Protein AF-A0A915M5T3-F1 (afdb_monomer_lite)

Foldseek 3Di:
DPPWDWDQDCADPVGHQPDIWIWDDDPNDTDIDRDQDDPDDQDLDPPDPPGDDDDDDDDCVVLADVVVLVLQVVLVVPDPDDDDSDFAEAAGQDPDFDDLVVLVVCVVVVGPYYYHPCPSVSSHCVNVVHHDDDDDDDQDSGPNDDDDPDDGPLCLVVCLSNVVSCVVVCPPPPDDDDDDDDDDDDPDDDQLQLLLVLLCVVVVNNVSSVQSSVLCNDPVNVPDPPVDPVVVLVVSLVSSLVSHPVVPVCPSSLVSLCVGDRDHPVVVVVVVVLVVCVVVCVVAVHDPPADWDAQPNRIYRDPVCVVVSVVPDDD

Sequence (315 aa):
MTETKEINIATTPFGNPSDVLLEGNINGVSCVILSRTTKRSQTFYDGLPGHPEGICHIPMYPTFNEKMRQILISSLSKTKLNYQTKGTLVCVEGPRFSTRAESEVFRQWKADLIGMTLCPEVVLAKELGIPYASLAAVTDYDCWKDKIEEEPVKIVYVFKDITSFIRRTNENFNTFHKVSSLDANWTQTSFLAETSEFVANTISNGNLFWNFVEECLDEKYLNLELDNDEKEFNLALKIAENLLPDGQSGISLLRLSLSLRLYSARIQLHRQIANGLLPKLKENECSDDSPFYEIHGIVSCKYSEIDKLLKNAKE

Secondary structure (DSSP, 8-state):
-EEEEEE--S-BTTB--SS-EEEEEETTEEEEEEP----S---S-S--TTSPSS------SS-S-HHHHHHHHHHHTTSS----S---EEE---SSPPPHHHHHHHHHTT-SEEESSHHHHHHHHHHTT------------TTTS----PPP--HHHHHHHHHHHHHHHGGG--------------SS--HHHHHHHHHHHHTT-HHHHHHHHHHHTSHHHHT----SHHHHHHHHHHHHHHHSTTTTT-HHHHHHHHH-SSS-HHHHHHHHHHHHHHHHHHHTT--TTS--EEETTEEE--HHHHHHHHHT---

Structure (mmCIF, N/CA/C/O backbone):
data_AF-A0A915M5T3-F1
#
_entry.id   AF-A0A915M5T3-F1
#
loop_
_atom_site.group_PDB
_atom_site.id
_atom_site.type_symbol
_atom_site.label_atom_id
_atom_site.label_alt_id
_atom_site.label_comp_id
_atom_site.label_asym_id
_atom_site.label_entity_id
_atom_site.label_seq_id
_atom_site.pdbx_PDB_ins_code
_atom_site.Cartn_x
_atom_site.Cartn_y
_atom_site.Cartn_z
_atom_site.occupancy
_atom_site.B_iso_or_equiv
_atom_site.auth_seq_id
_atom_site.auth_comp_id
_atom_site.auth_asym_id
_atom_site.auth_atom_id
_atom_site.pdbx_PDB_model_num
ATOM 1 N N . MET A 1 1 ? -18.543 -13.965 -18.631 1.00 64.19 1 MET A N 1
ATOM 2 C CA . MET A 1 1 ? -19.811 -13.248 -18.410 1.00 64.19 1 MET A CA 1
ATOM 3 C C . MET A 1 1 ? -20.789 -13.696 -19.481 1.00 64.19 1 MET A C 1
ATOM 5 O O . MET A 1 1 ? -20.386 -13.783 -20.636 1.00 64.19 1 MET A O 1
ATOM 9 N N . THR A 1 2 ? -22.002 -14.077 -19.098 1.00 68.56 2 THR A N 1
ATOM 10 C CA . THR A 1 2 ? -23.112 -14.406 -20.005 1.00 68.56 2 THR A CA 1
ATOM 11 C C . THR A 1 2 ? -24.106 -13.247 -20.010 1.00 68.56 2 THR A C 1
ATOM 13 O O . THR A 1 2 ? -24.155 -12.499 -19.038 1.00 68.56 2 THR A O 1
ATOM 16 N N . GLU A 1 3 ? -24.890 -13.093 -21.083 1.00 79.38 3 GLU A N 1
ATOM 17 C CA . GLU A 1 3 ? -25.918 -12.034 -21.195 1.00 79.38 3 GLU A CA 1
ATOM 18 C C . GLU A 1 3 ? -25.350 -10.604 -21.102 1.00 79.38 3 GLU A C 1
ATOM 20 O O . GLU A 1 3 ? -25.960 -9.711 -20.523 1.00 79.38 3 GLU A O 1
ATOM 25 N N . THR A 1 4 ? -24.160 -10.388 -21.672 1.00 75.44 4 THR A N 1
ATOM 26 C CA . THR A 1 4 ? -23.468 -9.097 -21.614 1.00 75.44 4 THR A CA 1
ATOM 27 C C . THR A 1 4 ? -24.237 -7.991 -22.340 1.00 75.44 4 THR A C 1
ATOM 29 O O . THR A 1 4 ? -24.570 -8.135 -23.518 1.00 75.44 4 THR A O 1
ATOM 32 N N . LYS A 1 5 ? -24.440 -6.861 -21.661 1.00 83.75 5 LYS A N 1
ATOM 33 C CA . LYS A 1 5 ? -25.066 -5.646 -22.180 1.00 83.75 5 LYS A CA 1
ATOM 34 C C . LYS A 1 5 ? -24.232 -4.417 -21.824 1.00 83.75 5 LYS A C 1
ATOM 36 O O . LYS A 1 5 ? -23.883 -4.199 -20.668 1.00 83.75 5 LYS A O 1
ATOM 41 N N . GLU A 1 6 ? -23.953 -3.587 -22.821 1.00 79.44 6 GLU A N 1
ATOM 42 C CA . GLU A 1 6 ? -23.329 -2.278 -22.624 1.00 79.44 6 GLU A CA 1
ATOM 43 C C . GLU A 1 6 ? -24.361 -1.244 -22.159 1.00 79.44 6 GLU A C 1
ATOM 45 O O . GLU A 1 6 ? -25.434 -1.094 -22.752 1.00 79.44 6 GLU A O 1
ATOM 50 N N . ILE A 1 7 ? -24.028 -0.511 -21.099 1.00 78.88 7 ILE A N 1
ATOM 51 C CA . ILE A 1 7 ? -24.835 0.573 -20.549 1.00 78.88 7 ILE A CA 1
ATOM 52 C C . ILE A 1 7 ? -24.009 1.857 -20.577 1.00 78.88 7 ILE A C 1
ATOM 54 O O . ILE A 1 7 ? -23.059 2.046 -19.815 1.00 78.88 7 ILE A O 1
ATOM 58 N N . ASN A 1 8 ? -24.424 2.772 -21.448 1.00 75.38 8 ASN A N 1
ATOM 59 C CA . ASN A 1 8 ? -23.888 4.124 -21.513 1.00 75.38 8 ASN A CA 1
ATOM 60 C C . ASN A 1 8 ? -24.611 5.002 -20.488 1.00 75.38 8 ASN A C 1
ATOM 62 O O . ASN A 1 8 ? -25.779 5.345 -20.680 1.00 75.38 8 ASN A O 1
ATOM 66 N N . ILE A 1 9 ? -23.930 5.369 -19.400 1.00 74.06 9 ILE A N 1
ATOM 67 C CA . ILE A 1 9 ? -24.464 6.312 -18.411 1.00 74.06 9 ILE A CA 1
ATOM 68 C C . ILE A 1 9 ? -23.820 7.677 -18.634 1.00 74.06 9 ILE A C 1
ATOM 70 O O . ILE A 1 9 ? -22.619 7.845 -18.451 1.00 74.06 9 ILE A O 1
ATOM 74 N N . ALA A 1 10 ? -24.637 8.661 -19.013 1.00 63.34 10 ALA A N 1
ATOM 75 C CA . ALA A 1 10 ? -24.163 10.003 -19.343 1.00 63.34 10 ALA A CA 1
ATOM 76 C C . ALA A 1 10 ? -23.653 10.797 -18.126 1.00 63.34 10 ALA A C 1
ATOM 78 O O . ALA A 1 10 ? -22.861 11.719 -18.295 1.00 63.34 10 ALA A O 1
ATOM 79 N N . THR A 1 11 ? -24.137 10.506 -16.912 1.00 62.62 11 THR A N 1
ATOM 80 C CA . THR A 1 11 ? -23.795 11.249 -15.683 1.00 62.62 11 THR A CA 1
ATOM 81 C C . THR A 1 11 ? -24.270 10.454 -14.463 1.00 62.62 11 THR A C 1
ATOM 83 O O . THR A 1 11 ? -25.418 10.012 -14.430 1.00 62.62 11 THR A O 1
ATOM 86 N N . THR A 1 12 ? -23.419 10.266 -13.452 1.00 67.31 12 THR A N 1
ATOM 87 C CA . THR A 1 12 ? -23.837 9.762 -12.128 1.00 67.31 12 THR A CA 1
ATOM 88 C C . THR A 1 12 ? -23.865 10.915 -11.116 1.00 67.31 12 THR A C 1
ATOM 90 O O . THR A 1 12 ? -23.232 11.945 -11.365 1.00 67.31 12 THR A O 1
ATOM 93 N N . PRO A 1 13 ? -24.514 10.761 -9.944 1.00 60.34 13 PRO A N 1
ATOM 94 C CA . PRO A 1 13 ? -24.443 11.748 -8.859 1.00 60.34 13 PRO A CA 1
ATOM 95 C C . PRO A 1 13 ? -23.014 12.064 -8.380 1.00 60.34 13 PRO A C 1
ATOM 97 O O . PRO A 1 13 ? -22.802 13.070 -7.711 1.00 60.34 13 PRO A O 1
ATOM 100 N N . PHE A 1 14 ? -22.038 11.219 -8.733 1.00 56.38 14 PHE A N 1
ATOM 101 C CA . PHE A 1 14 ? -20.625 11.341 -8.368 1.00 56.38 14 PHE A CA 1
ATOM 102 C C . PHE A 1 14 ? -19.725 11.743 -9.555 1.00 56.38 14 PHE A C 1
ATOM 104 O O . PHE A 1 14 ? -18.503 11.733 -9.428 1.00 56.38 14 PHE A O 1
ATOM 111 N N . GLY A 1 15 ? -20.312 12.092 -10.708 1.00 57.94 15 GLY A N 1
ATOM 112 C CA . GLY A 1 15 ? -19.603 12.470 -11.935 1.00 57.94 15 GLY A CA 1
ATOM 113 C C . GLY A 1 15 ? -19.801 11.489 -13.093 1.00 57.94 15 GLY A C 1
ATOM 114 O O . GLY A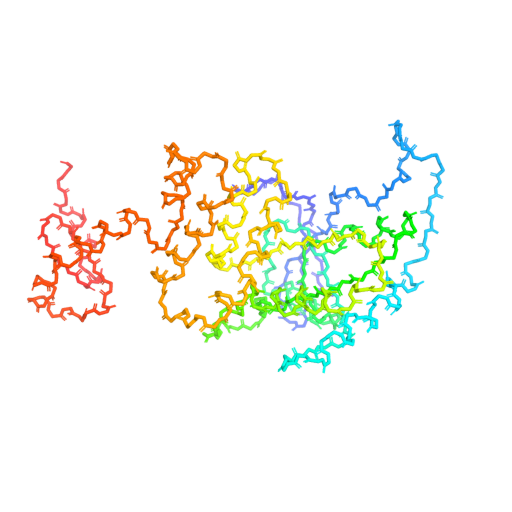 1 15 ? -20.524 10.494 -12.986 1.00 57.94 15 GLY A O 1
ATOM 115 N N . ASN A 1 16 ? -19.178 11.783 -14.234 1.00 63.69 16 ASN A N 1
ATOM 116 C CA . ASN A 1 16 ? -19.248 10.914 -15.410 1.00 63.69 16 ASN A CA 1
ATOM 117 C C . ASN A 1 16 ? -18.423 9.644 -15.160 1.00 63.69 16 ASN A C 1
ATOM 119 O O . ASN A 1 16 ? -17.276 9.758 -14.713 1.00 63.69 16 ASN A O 1
ATOM 123 N N . PRO A 1 17 ? -18.967 8.445 -15.438 1.00 59.91 17 PRO A N 1
ATOM 124 C CA . PRO A 1 17 ? -18.173 7.229 -15.378 1.00 59.91 17 PRO A CA 1
ATOM 125 C C . PRO A 1 17 ? -17.042 7.319 -16.407 1.00 59.91 17 PRO A C 1
ATOM 127 O O . PRO A 1 17 ? -17.197 7.904 -17.478 1.00 59.91 17 PRO A O 1
ATOM 130 N N . SER A 1 18 ? -15.881 6.768 -16.056 1.00 57.59 18 SER A N 1
ATOM 131 C CA . SER A 1 18 ? -14.679 6.824 -16.893 1.00 57.59 18 SER A CA 1
ATOM 132 C C . SER A 1 18 ? -14.799 6.024 -18.189 1.00 57.59 18 SER A C 1
ATOM 134 O O . SER A 1 18 ? -13.998 6.244 -19.091 1.00 57.59 18 SER A O 1
ATOM 136 N N . ASP A 1 19 ? -15.766 5.108 -18.270 1.00 62.06 19 ASP A N 1
ATOM 137 C CA . ASP A 1 19 ? -16.020 4.255 -19.429 1.00 62.06 19 ASP A CA 1
ATOM 138 C C . ASP A 1 19 ? -17.440 3.646 -19.359 1.00 62.06 19 ASP A C 1
ATOM 140 O O . ASP A 1 19 ? -18.161 3.833 -18.371 1.00 62.06 19 ASP A O 1
ATOM 144 N N . VAL A 1 20 ? -17.828 2.904 -20.397 1.00 70.88 20 VAL A N 1
ATOM 145 C CA . VAL A 1 20 ? -19.095 2.169 -20.506 1.00 70.88 20 VAL A CA 1
ATOM 146 C C . VAL A 1 20 ? -19.184 1.085 -19.427 1.00 70.88 20 VAL A C 1
ATOM 148 O O . VAL A 1 20 ? -18.211 0.391 -19.117 1.00 70.88 20 VAL A O 1
ATOM 151 N N . LEU A 1 21 ? -20.370 0.929 -18.839 1.00 71.69 21 LEU A N 1
ATOM 152 C CA . LEU A 1 21 ? -20.654 -0.145 -17.892 1.00 71.69 21 LEU A CA 1
ATOM 153 C C . LEU A 1 21 ? -21.041 -1.415 -18.652 1.00 71.69 21 LEU A C 1
ATOM 155 O O . LEU A 1 21 ? -21.926 -1.381 -19.502 1.00 71.69 21 LEU A O 1
ATOM 159 N N . LEU A 1 22 ? -20.421 -2.543 -18.321 1.00 70.88 22 LEU A N 1
ATOM 160 C CA . LEU A 1 22 ? -20.769 -3.854 -18.862 1.00 70.88 22 LEU A CA 1
ATOM 161 C C . LEU A 1 22 ? -21.604 -4.619 -17.836 1.00 70.88 22 LEU A C 1
ATOM 163 O O . LEU A 1 22 ? -21.070 -5.147 -16.869 1.00 70.88 22 LEU A O 1
ATOM 167 N N . GLU A 1 23 ? -22.912 -4.694 -18.034 1.00 82.94 23 GLU A N 1
ATOM 168 C CA . GLU A 1 23 ? -23.809 -5.522 -17.225 1.00 82.94 23 GLU A CA 1
ATOM 169 C C . GLU A 1 23 ? -23.832 -6.959 -17.756 1.00 82.94 23 GLU A C 1
ATOM 171 O O . GLU A 1 23 ? -23.824 -7.174 -18.966 1.00 82.94 23 GLU A O 1
ATOM 176 N N . GLY A 1 24 ? -23.866 -7.955 -16.876 1.00 83.00 24 GLY A N 1
ATOM 177 C CA . GLY A 1 24 ? -24.122 -9.345 -17.247 1.00 83.00 24 GLY A CA 1
ATOM 178 C C . GLY A 1 24 ? -24.034 -10.291 -16.057 1.00 83.00 24 GLY A C 1
ATOM 179 O O . GLY A 1 24 ? -23.928 -9.868 -14.912 1.00 83.00 24 GLY A O 1
ATOM 180 N N . ASN A 1 25 ? -24.065 -11.592 -16.326 1.00 80.56 25 ASN A N 1
ATOM 181 C CA . ASN A 1 25 ? -24.061 -12.628 -15.299 1.00 80.56 25 ASN A CA 1
ATOM 182 C C . ASN A 1 25 ? -22.713 -13.370 -15.237 1.00 80.56 25 ASN A C 1
ATOM 184 O O . ASN A 1 25 ? -22.161 -13.801 -16.257 1.00 80.56 25 ASN A O 1
ATOM 188 N N . ILE A 1 26 ? -22.182 -13.564 -14.028 1.00 67.38 26 ILE A N 1
ATOM 189 C CA . ILE A 1 26 ? -21.022 -14.423 -13.744 1.00 67.38 26 ILE A CA 1
ATOM 190 C C . ILE A 1 26 ? -21.438 -15.448 -12.689 1.00 67.38 26 ILE A C 1
ATOM 192 O O . ILE A 1 26 ? -21.741 -15.091 -11.558 1.00 67.38 26 ILE A O 1
ATOM 196 N N . ASN A 1 27 ? -21.460 -16.735 -13.055 1.00 73.06 27 ASN A N 1
ATOM 197 C CA . ASN A 1 27 ? -21.848 -17.845 -12.169 1.00 73.06 27 ASN A CA 1
ATOM 198 C C . ASN A 1 27 ? -23.200 -17.637 -11.449 1.00 73.06 27 ASN A C 1
ATOM 200 O O . ASN A 1 27 ? -23.343 -17.971 -10.277 1.00 73.06 27 ASN A O 1
ATOM 204 N N . GLY A 1 28 ? -24.191 -17.072 -12.147 1.00 72.69 28 GLY A N 1
ATOM 205 C CA . GLY A 1 28 ? -25.525 -16.800 -11.591 1.00 72.69 28 GLY A CA 1
ATOM 206 C C . GLY A 1 28 ? -25.623 -15.533 -10.733 1.00 72.69 28 GLY A C 1
ATOM 207 O O . GLY A 1 28 ? -26.694 -15.245 -10.207 1.00 72.69 28 GLY A O 1
ATOM 208 N N . VAL A 1 29 ? -24.536 -14.768 -10.604 1.00 57.72 29 VAL A N 1
ATOM 209 C CA . VAL A 1 29 ? -24.527 -13.451 -9.961 1.00 57.72 29 VAL A CA 1
ATOM 210 C C . VAL A 1 29 ? -24.591 -12.378 -11.041 1.00 57.72 29 VAL A C 1
ATOM 212 O O . VAL A 1 29 ? -23.705 -12.314 -11.897 1.00 57.72 29 VAL A O 1
ATOM 215 N N . SER A 1 30 ? -25.616 -11.527 -10.979 1.00 72.75 30 SER A N 1
ATOM 216 C CA . SER A 1 30 ? -25.692 -10.336 -11.827 1.00 72.75 30 SER A CA 1
ATOM 217 C C . SER A 1 30 ? -24.648 -9.326 -11.365 1.00 72.75 30 SER A C 1
ATOM 219 O O . SER A 1 30 ? -24.579 -8.973 -10.185 1.00 72.75 30 SER A O 1
ATOM 221 N N . CYS A 1 31 ? -23.795 -8.902 -12.287 1.00 63.06 31 CYS A N 1
ATOM 222 C CA . CYS A 1 31 ? -22.677 -8.010 -12.039 1.00 63.06 31 CYS A CA 1
ATOM 223 C C . CYS A 1 31 ? -22.597 -6.930 -13.118 1.00 63.06 31 CYS A C 1
ATOM 225 O O . CYS A 1 31 ? -22.866 -7.171 -14.293 1.00 63.06 31 CYS A O 1
ATOM 227 N N . VAL A 1 32 ? -22.172 -5.739 -12.707 1.00 70.19 32 VAL A N 1
ATOM 228 C CA . VAL A 1 32 ? -21.820 -4.645 -13.611 1.00 70.19 32 VAL A CA 1
ATOM 229 C C . VAL A 1 32 ? -20.315 -4.436 -13.510 1.00 70.19 32 VAL A C 1
ATOM 231 O O . VAL A 1 32 ? -19.798 -4.106 -12.445 1.00 70.19 32 VAL A O 1
ATOM 234 N N . ILE A 1 33 ? -19.608 -4.662 -14.611 1.00 59.75 33 ILE A N 1
ATOM 235 C CA . ILE A 1 33 ? -18.168 -4.483 -14.743 1.00 59.75 33 ILE A CA 1
ATOM 236 C C . ILE A 1 33 ? -17.915 -3.097 -15.331 1.00 59.75 33 ILE A C 1
ATOM 238 O O . ILE A 1 33 ? -18.324 -2.791 -16.448 1.00 59.75 33 ILE A O 1
ATOM 242 N N . LEU A 1 34 ? -17.206 -2.258 -14.585 1.00 57.75 34 LEU A N 1
ATOM 243 C CA . LEU A 1 34 ? -16.612 -1.040 -15.126 1.00 57.75 34 LEU A CA 1
ATOM 244 C C . LEU A 1 34 ? -15.377 -1.414 -15.947 1.00 57.75 34 LEU A C 1
ATOM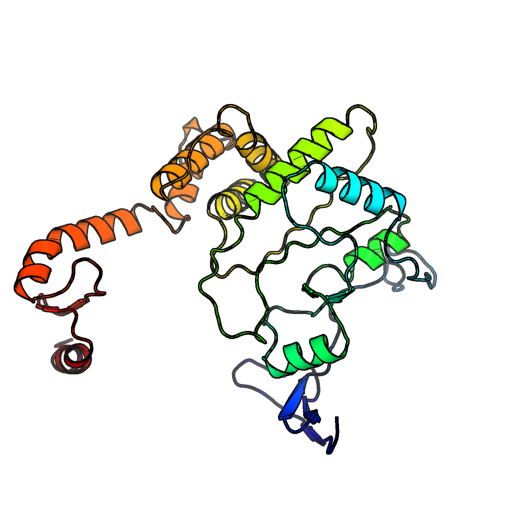 246 O O . LEU A 1 34 ? -14.488 -2.111 -15.450 1.00 57.75 34 LEU A O 1
ATOM 250 N N . SER A 1 35 ? -15.308 -0.939 -17.190 1.00 45.81 35 SER A N 1
ATOM 251 C CA . SER A 1 35 ? -14.093 -1.067 -17.993 1.00 45.81 35 SER A CA 1
ATOM 252 C C . SER A 1 35 ? -12.913 -0.376 -17.289 1.00 45.81 35 SER A C 1
ATOM 254 O O . SER A 1 35 ? -13.038 0.697 -16.687 1.00 45.81 35 SER A O 1
ATOM 256 N N . ARG A 1 36 ? -11.760 -1.055 -17.285 1.00 54.00 36 ARG A N 1
ATOM 257 C CA . ARG A 1 36 ? -10.555 -0.634 -16.559 1.00 54.00 36 ARG A CA 1
ATOM 258 C C . ARG A 1 36 ? -9.745 0.312 -17.434 1.00 54.00 36 ARG A C 1
ATOM 260 O O . ARG A 1 36 ? -8.791 -0.102 -18.083 1.00 54.00 36 ARG A O 1
ATOM 267 N N . THR A 1 37 ? -10.110 1.589 -17.434 1.00 47.44 37 THR A N 1
ATOM 268 C CA . THR A 1 37 ? -9.256 2.634 -18.008 1.00 47.44 37 THR A CA 1
ATOM 269 C C . THR A 1 37 ? -7.993 2.763 -17.167 1.00 47.44 37 THR A C 1
ATOM 271 O O . THR A 1 37 ? -8.095 3.009 -15.967 1.00 47.44 37 THR A O 1
ATOM 274 N N . THR A 1 38 ? -6.814 2.640 -17.767 1.00 62.41 38 THR A N 1
ATOM 275 C CA . THR A 1 38 ? -5.552 2.945 -17.087 1.00 62.41 38 THR A CA 1
ATOM 276 C C . THR A 1 38 ? -5.244 4.428 -17.248 1.00 62.41 38 THR A C 1
ATOM 278 O O . THR A 1 38 ? -5.112 4.892 -18.380 1.00 62.41 38 THR A O 1
ATOM 281 N N . LYS A 1 39 ? -5.142 5.193 -16.154 1.00 70.62 39 LYS A N 1
ATOM 282 C CA . LYS A 1 39 ? -4.868 6.645 -16.239 1.00 70.62 39 LYS A CA 1
ATOM 283 C C . LYS A 1 39 ? -3.394 7.000 -16.082 1.00 70.62 39 LYS A C 1
ATOM 285 O O . LYS A 1 39 ? -2.985 8.099 -16.440 1.00 70.62 39 LYS A O 1
ATOM 290 N N . ARG A 1 40 ? -2.609 6.095 -15.505 1.00 79.69 40 ARG A N 1
ATOM 291 C CA . ARG A 1 40 ? -1.217 6.350 -15.129 1.00 79.69 40 ARG A CA 1
ATOM 292 C C . ARG A 1 40 ? -0.295 6.175 -16.328 1.00 79.69 40 ARG A C 1
ATOM 294 O O . ARG A 1 40 ? -0.478 5.234 -17.097 1.00 79.69 40 ARG A O 1
ATOM 301 N N . SER A 1 41 ? 0.717 7.031 -16.440 1.00 84.31 41 SER A N 1
ATOM 302 C CA . SER A 1 41 ? 1.812 6.852 -17.396 1.00 84.31 41 SER A CA 1
ATOM 303 C C . SER A 1 41 ? 2.583 5.575 -17.066 1.00 84.31 41 SER A C 1
ATOM 305 O O . SER A 1 41 ? 3.012 5.395 -15.928 1.00 84.31 41 SER A O 1
ATOM 307 N N . GLN A 1 42 ? 2.731 4.678 -18.043 1.00 85.00 42 GLN A N 1
ATOM 308 C CA . GLN A 1 42 ? 3.287 3.333 -17.814 1.00 85.00 42 GLN A CA 1
ATOM 309 C C . GLN A 1 42 ? 4.621 3.073 -18.510 1.00 85.00 42 GLN A C 1
ATOM 311 O O . GLN A 1 42 ? 5.167 1.984 -18.364 1.00 85.00 42 GLN A O 1
ATOM 316 N N . THR A 1 43 ? 5.133 4.043 -19.263 1.00 88.62 43 THR A N 1
ATOM 317 C CA . THR A 1 43 ? 6.396 3.926 -19.988 1.00 88.62 43 THR A CA 1
ATOM 318 C C . THR A 1 43 ? 7.116 5.265 -19.996 1.00 88.62 43 THR A C 1
ATOM 320 O O . THR A 1 43 ? 6.470 6.314 -20.000 1.00 88.62 43 THR A O 1
ATOM 323 N N . PHE A 1 44 ? 8.444 5.226 -20.012 1.00 91.44 44 PHE A N 1
ATOM 324 C CA . PHE A 1 44 ? 9.272 6.387 -20.324 1.00 91.44 44 PHE A CA 1
ATOM 325 C C . PHE A 1 44 ? 9.360 6.642 -21.833 1.00 91.44 44 PHE A C 1
ATOM 327 O O . PHE A 1 44 ? 9.787 7.713 -22.236 1.00 91.44 44 PHE A O 1
ATOM 334 N N . TYR A 1 45 ? 8.960 5.691 -22.678 1.00 89.75 45 TYR A N 1
ATOM 335 C CA . TYR A 1 45 ? 9.077 5.771 -24.136 1.00 89.75 45 TYR A CA 1
ATOM 336 C C . TYR A 1 45 ? 7.722 6.115 -24.767 1.00 89.75 45 TYR A C 1
ATOM 338 O O . TYR A 1 45 ? 7.154 5.342 -25.538 1.00 89.75 45 TYR A O 1
ATOM 346 N N . ASP A 1 46 ? 7.168 7.265 -24.386 1.00 86.88 46 ASP A N 1
ATOM 347 C CA . ASP A 1 46 ? 5.852 7.758 -24.823 1.00 86.88 46 ASP A CA 1
ATOM 348 C C . ASP A 1 46 ? 5.930 8.816 -25.944 1.00 86.88 46 ASP A C 1
ATOM 350 O O . ASP A 1 46 ? 4.902 9.276 -26.442 1.00 86.88 46 ASP A O 1
ATOM 354 N N . GLY A 1 47 ? 7.144 9.191 -26.362 1.00 84.94 47 GLY A N 1
ATOM 355 C CA . GLY A 1 47 ? 7.386 10.178 -27.415 1.00 84.94 47 GLY A CA 1
ATOM 356 C C . GLY A 1 47 ? 7.149 11.633 -26.995 1.00 84.94 47 GLY A C 1
ATOM 357 O O . GLY A 1 47 ? 7.113 12.510 -27.862 1.00 84.94 47 GLY A O 1
ATOM 358 N N . LEU A 1 48 ? 6.981 11.915 -25.697 1.00 87.75 48 LEU A N 1
ATOM 359 C CA . LEU A 1 48 ? 6.850 13.284 -25.200 1.00 87.75 48 LEU A CA 1
ATOM 360 C C . LEU A 1 48 ? 8.196 14.038 -25.222 1.00 87.75 48 LEU A C 1
ATOM 362 O O . LEU A 1 48 ? 9.263 13.435 -25.082 1.00 87.75 48 LEU A O 1
ATOM 366 N N . PRO A 1 49 ? 8.188 15.378 -25.368 1.00 86.75 49 PRO A N 1
ATOM 367 C CA . PRO A 1 49 ? 9.412 16.173 -25.319 1.00 86.75 49 PRO A CA 1
ATOM 368 C C . PRO A 1 49 ? 10.172 15.982 -23.999 1.00 86.75 49 PRO A C 1
ATOM 370 O O . PRO A 1 49 ? 9.617 16.188 -22.922 1.00 86.75 49 PRO A O 1
ATOM 373 N N . GLY A 1 50 ? 11.457 15.632 -24.085 1.00 87.50 50 GLY A N 1
ATOM 374 C CA . GLY A 1 50 ? 12.311 15.381 -22.916 1.00 87.50 50 GLY A CA 1
ATOM 375 C C . GLY A 1 50 ? 12.291 13.937 -22.405 1.00 87.50 50 GLY A C 1
ATOM 376 O O . GLY A 1 50 ? 13.041 13.624 -21.482 1.00 87.50 50 GLY A O 1
ATOM 377 N N . HIS A 1 51 ? 11.485 13.059 -23.002 1.00 89.31 51 HIS A N 1
ATOM 378 C CA . HIS A 1 51 ? 11.509 11.623 -22.740 1.00 89.31 51 HIS A CA 1
ATOM 379 C C . HIS A 1 51 ? 12.423 10.885 -23.743 1.00 89.31 51 HIS A C 1
ATOM 381 O O . HIS A 1 51 ? 12.708 11.421 -24.819 1.00 89.31 51 HIS A O 1
ATOM 387 N N . PRO A 1 52 ? 12.930 9.681 -23.404 1.00 87.31 52 PRO A N 1
ATOM 388 C CA . PRO A 1 52 ? 13.718 8.856 -24.318 1.00 87.31 52 PRO A CA 1
ATOM 389 C C . PRO A 1 52 ? 13.048 8.632 -25.682 1.00 87.31 52 PRO A C 1
ATOM 391 O O . PRO A 1 52 ? 11.867 8.296 -25.764 1.00 87.31 52 PRO A O 1
ATOM 394 N N . GLU A 1 53 ? 13.823 8.772 -26.761 1.00 86.81 53 GLU A N 1
ATOM 395 C CA . GLU A 1 53 ? 13.353 8.467 -28.115 1.00 86.81 53 GLU A CA 1
ATOM 396 C C . GLU A 1 53 ? 13.199 6.952 -28.337 1.00 86.81 53 GLU A C 1
ATOM 398 O O . GLU A 1 53 ? 13.970 6.140 -27.820 1.00 86.81 53 GLU A O 1
ATOM 403 N N . GLY A 1 54 ? 12.234 6.573 -29.179 1.00 87.31 54 GLY A N 1
ATOM 404 C CA . GLY A 1 54 ? 12.014 5.194 -29.617 1.00 87.31 54 GLY A CA 1
ATOM 405 C C . GLY A 1 54 ? 10.796 4.521 -28.982 1.00 87.31 54 GLY A C 1
ATOM 406 O O . GLY A 1 54 ? 9.975 5.161 -28.335 1.00 87.31 54 GLY A O 1
ATOM 407 N N . ILE A 1 55 ? 10.667 3.212 -29.217 1.00 87.62 55 ILE A N 1
ATOM 408 C CA . ILE A 1 55 ? 9.592 2.366 -28.681 1.00 87.62 55 ILE A CA 1
ATOM 409 C C . ILE A 1 55 ? 10.234 1.260 -27.847 1.00 87.62 55 ILE A C 1
ATOM 411 O O . ILE A 1 55 ? 11.079 0.515 -28.347 1.00 87.62 55 ILE A O 1
ATOM 415 N N . CYS A 1 56 ? 9.814 1.128 -26.591 1.00 87.00 56 CYS A N 1
ATOM 416 C CA . CYS A 1 56 ? 10.354 0.136 -25.670 1.00 87.00 56 CYS A CA 1
ATOM 417 C C . CYS A 1 56 ? 9.357 -1.005 -25.443 1.00 87.00 56 CYS A C 1
ATOM 419 O O . CYS A 1 56 ? 8.369 -0.872 -24.726 1.00 87.00 56 CYS A O 1
ATOM 421 N N . HIS A 1 57 ? 9.619 -2.155 -26.064 1.00 86.56 57 HIS A N 1
ATOM 422 C CA . HIS A 1 57 ? 8.866 -3.387 -25.828 1.00 86.56 57 HIS A CA 1
ATOM 423 C C . HIS A 1 57 ? 9.666 -4.322 -24.918 1.00 86.56 57 HIS A C 1
ATOM 425 O O . HIS A 1 57 ? 10.394 -5.195 -25.394 1.00 86.56 57 HIS A O 1
ATOM 431 N N . ILE A 1 58 ? 9.540 -4.143 -23.599 1.00 85.81 58 ILE A N 1
ATOM 432 C CA . ILE A 1 58 ? 10.209 -5.019 -22.631 1.00 85.81 58 ILE A CA 1
ATOM 433 C C . ILE A 1 58 ? 9.386 -6.281 -22.334 1.00 85.81 58 ILE A C 1
ATOM 435 O O . ILE A 1 58 ? 8.186 -6.199 -22.057 1.00 85.81 58 ILE A O 1
ATOM 439 N N . PRO A 1 59 ? 10.004 -7.477 -22.327 1.00 84.88 59 PRO A N 1
ATOM 440 C CA . PRO A 1 59 ? 9.327 -8.671 -21.849 1.00 84.88 59 PRO A CA 1
ATOM 441 C C . PRO A 1 59 ? 9.108 -8.549 -20.342 1.00 84.88 59 PRO A C 1
ATOM 443 O O . PRO A 1 59 ? 10.064 -8.452 -19.570 1.00 84.88 59 PRO A O 1
ATOM 446 N N . MET A 1 60 ? 7.855 -8.610 -19.892 1.00 82.69 60 MET A N 1
ATOM 447 C CA . MET A 1 60 ? 7.561 -8.517 -18.461 1.00 82.69 60 MET A CA 1
ATOM 448 C C . MET A 1 60 ? 7.903 -9.789 -17.689 1.00 82.69 60 MET A C 1
ATOM 450 O O . MET A 1 60 ? 8.114 -9.687 -16.493 1.00 82.69 60 MET A O 1
ATOM 454 N N . TYR A 1 61 ? 8.108 -10.944 -18.326 1.00 80.56 61 TYR A N 1
ATOM 455 C CA . TYR A 1 61 ? 8.583 -12.151 -17.641 1.00 80.56 61 TYR A CA 1
ATOM 456 C C . TYR A 1 61 ? 10.125 -12.248 -17.621 1.00 80.56 61 TYR A C 1
ATOM 458 O O . TYR A 1 61 ? 10.743 -12.062 -18.670 1.00 80.56 61 TYR A O 1
ATOM 466 N N . PRO A 1 62 ? 10.763 -12.574 -16.477 1.00 84.75 62 PRO A N 1
ATOM 467 C CA . PRO A 1 62 ? 10.198 -12.581 -15.123 1.00 84.75 62 PRO A CA 1
ATOM 468 C C . PRO A 1 62 ? 9.931 -11.151 -14.625 1.00 84.75 62 PRO A C 1
ATOM 470 O O . PRO A 1 62 ? 10.741 -10.257 -14.868 1.00 84.75 62 PRO A O 1
ATOM 473 N N . THR A 1 63 ? 8.808 -10.932 -13.932 1.00 82.31 63 THR A N 1
ATOM 474 C CA . THR A 1 63 ? 8.356 -9.587 -13.506 1.00 82.31 63 THR A CA 1
ATOM 475 C C . THR A 1 63 ? 9.283 -8.952 -12.485 1.00 82.31 63 THR A C 1
ATOM 477 O O . THR A 1 63 ? 9.555 -7.759 -12.546 1.00 82.31 63 THR A O 1
ATOM 480 N N . PHE A 1 64 ? 9.806 -9.768 -11.577 1.00 87.38 64 PHE A N 1
ATOM 481 C CA . PHE A 1 64 ? 10.655 -9.333 -10.481 1.00 87.38 64 PHE A CA 1
ATOM 482 C C . PHE A 1 64 ? 12.060 -9.901 -10.620 1.00 87.38 64 PHE A C 1
ATOM 484 O O . PHE A 1 64 ? 12.269 -10.979 -11.183 1.00 87.38 64 PHE A O 1
ATOM 491 N N . ASN A 1 65 ? 13.026 -9.199 -10.040 1.00 88.19 65 ASN A N 1
ATOM 492 C CA . ASN A 1 65 ? 14.392 -9.670 -9.946 1.00 88.19 65 ASN A CA 1
ATOM 493 C C . ASN A 1 65 ? 14.491 -10.831 -8.942 1.00 88.19 65 ASN A C 1
ATOM 495 O O . ASN A 1 65 ? 14.222 -10.667 -7.751 1.00 88.19 65 ASN A O 1
ATOM 499 N N . GLU A 1 66 ? 14.919 -12.003 -9.415 1.00 89.19 66 GLU A N 1
ATOM 500 C CA . GLU A 1 66 ? 14.965 -13.208 -8.580 1.00 89.19 66 GLU A CA 1
ATOM 501 C C . GLU A 1 66 ? 15.935 -13.079 -7.404 1.00 89.19 66 GLU A C 1
ATOM 503 O O . GLU A 1 66 ? 15.618 -13.510 -6.299 1.00 89.19 66 GLU A O 1
ATOM 508 N N . LYS A 1 67 ? 17.091 -12.432 -7.596 1.00 83.19 67 LYS A N 1
ATOM 509 C CA . LYS A 1 67 ? 18.067 -12.248 -6.512 1.00 83.19 67 LYS A CA 1
ATOM 510 C C . LYS A 1 67 ? 17.472 -11.411 -5.381 1.00 83.19 67 LYS A C 1
ATOM 512 O O . LYS A 1 67 ? 17.599 -11.787 -4.221 1.00 83.19 67 LYS A O 1
ATOM 517 N N . MET A 1 68 ? 16.769 -10.326 -5.707 1.00 79.38 68 MET A N 1
ATOM 518 C CA . MET A 1 68 ? 16.085 -9.508 -4.700 1.00 79.38 68 MET A CA 1
ATOM 519 C C . MET A 1 68 ? 14.947 -10.255 -4.011 1.00 79.38 68 MET A C 1
ATOM 521 O O . MET A 1 68 ? 14.819 -10.169 -2.792 1.00 79.38 68 MET A O 1
ATOM 525 N N . ARG A 1 69 ? 14.158 -11.043 -4.755 1.00 85.12 69 ARG A N 1
ATOM 526 C CA . ARG A 1 69 ? 13.137 -11.909 -4.149 1.00 85.12 69 ARG A CA 1
ATOM 527 C C . ARG A 1 69 ? 13.749 -12.879 -3.141 1.00 85.12 69 ARG A C 1
ATOM 529 O O . ARG A 1 69 ? 13.215 -13.020 -2.047 1.00 85.12 69 ARG A O 1
ATOM 536 N N . GLN A 1 70 ? 14.878 -13.505 -3.470 1.00 82.81 70 GLN A N 1
ATOM 537 C CA . GLN A 1 70 ? 15.573 -14.412 -2.552 1.00 82.81 70 GLN A CA 1
ATOM 538 C C . GLN A 1 70 ? 16.117 -13.693 -1.313 1.00 82.81 70 GLN A C 1
ATOM 540 O O . GLN A 1 70 ? 16.028 -14.237 -0.214 1.00 82.81 70 GLN A O 1
ATOM 545 N N . ILE A 1 71 ? 16.602 -12.455 -1.452 1.00 78.38 71 ILE A N 1
ATOM 546 C CA . ILE A 1 71 ? 16.990 -11.628 -0.301 1.00 78.38 71 ILE A CA 1
ATOM 547 C C . ILE A 1 71 ? 15.782 -11.412 0.617 1.00 78.38 71 ILE A C 1
ATOM 549 O O . ILE A 1 71 ? 15.871 -11.729 1.804 1.00 78.38 71 ILE A O 1
ATOM 553 N N . LEU A 1 72 ? 14.634 -10.980 0.082 1.00 77.56 72 LEU A N 1
ATOM 554 C CA . LEU A 1 72 ? 13.408 -10.786 0.869 1.00 77.56 72 LEU A CA 1
ATOM 555 C C . LEU A 1 72 ? 12.941 -12.086 1.545 1.00 77.56 72 LEU A C 1
ATOM 557 O O . LEU A 1 72 ? 12.646 -12.090 2.735 1.00 77.56 72 LEU A O 1
ATOM 561 N N . ILE A 1 73 ? 12.948 -13.213 0.831 1.00 81.88 73 ILE A N 1
ATOM 562 C CA . ILE A 1 73 ? 12.563 -14.518 1.391 1.00 81.88 73 ILE A CA 1
ATOM 563 C C . ILE A 1 73 ? 13.513 -14.934 2.523 1.00 81.88 73 ILE A C 1
ATOM 565 O O . ILE A 1 73 ? 13.055 -15.335 3.589 1.00 81.88 73 ILE A O 1
ATOM 569 N N . SER A 1 74 ? 14.828 -14.786 2.333 1.00 78.44 74 SER A N 1
ATOM 570 C CA . SER A 1 74 ? 15.830 -15.092 3.367 1.00 78.44 74 SER A CA 1
ATOM 571 C C . SER A 1 74 ? 15.744 -14.170 4.590 1.00 78.44 74 SER A C 1
ATOM 573 O O . SER A 1 74 ? 16.180 -14.534 5.685 1.00 78.44 74 SER A O 1
ATOM 575 N N . SER A 1 75 ? 15.182 -12.972 4.395 1.00 73.62 75 SER A N 1
ATOM 576 C CA . SER A 1 75 ? 14.869 -12.017 5.459 1.00 73.62 75 SER A CA 1
ATOM 577 C C . SER A 1 75 ? 13.721 -12.542 6.306 1.00 73.62 75 SER A C 1
ATOM 579 O O . SER A 1 75 ? 13.841 -12.680 7.521 1.00 73.62 75 SER A O 1
ATOM 581 N N . LEU A 1 76 ? 12.627 -12.902 5.636 1.00 73.38 76 LEU A N 1
ATOM 582 C CA . LEU A 1 76 ? 11.405 -13.391 6.262 1.00 73.38 76 LEU A CA 1
ATOM 583 C C . LEU A 1 76 ? 11.606 -14.750 6.935 1.00 73.38 76 LEU A C 1
ATOM 585 O O . LEU A 1 76 ? 11.049 -14.988 7.998 1.00 73.38 76 LEU A O 1
ATOM 589 N N . SER A 1 77 ? 12.469 -15.621 6.404 1.00 79.12 77 SER A N 1
ATOM 590 C CA . SER A 1 77 ? 12.751 -16.924 7.022 1.00 79.12 77 SER A CA 1
ATOM 591 C C . SER A 1 77 ? 13.402 -16.840 8.404 1.00 79.12 77 SER A C 1
ATOM 593 O O . SER A 1 77 ? 13.482 -17.846 9.102 1.00 79.12 77 SER A O 1
ATOM 595 N N . LYS A 1 78 ? 13.922 -15.669 8.782 1.00 75.75 78 LYS A N 1
ATOM 596 C CA . LYS A 1 78 ? 14.543 -15.421 10.089 1.00 75.75 78 LYS A CA 1
ATOM 597 C C . LYS A 1 78 ? 13.587 -14.761 11.079 1.00 75.75 78 LYS A C 1
ATOM 599 O O . LYS A 1 78 ? 13.940 -14.628 12.250 1.00 75.75 78 LYS A O 1
ATOM 604 N N . THR A 1 79 ? 12.407 -14.342 10.631 1.00 67.94 79 THR A N 1
ATOM 605 C CA . THR A 1 79 ? 11.351 -13.834 11.506 1.00 67.94 79 THR A CA 1
ATOM 606 C C . THR A 1 79 ? 10.433 -14.986 11.920 1.00 67.94 79 THR A C 1
ATOM 608 O O . THR A 1 79 ? 10.455 -16.069 11.335 1.00 67.94 79 THR A O 1
ATOM 611 N N . LYS A 1 80 ? 9.622 -14.775 12.961 1.00 74.88 80 LYS A N 1
ATOM 612 C CA . LYS A 1 80 ? 8.578 -15.732 13.373 1.00 74.88 80 LYS A CA 1
ATOM 613 C C . LYS A 1 80 ? 7.251 -15.501 12.635 1.00 74.88 80 LYS A C 1
ATOM 615 O O . LYS A 1 80 ? 6.223 -16.023 13.056 1.00 74.88 80 LYS A O 1
ATOM 620 N N . LEU A 1 81 ? 7.256 -14.673 11.589 1.00 71.31 81 LEU A N 1
ATOM 621 C CA . LEU A 1 81 ? 6.051 -14.280 10.869 1.00 71.31 81 LEU A CA 1
ATOM 622 C C . LEU A 1 81 ? 5.635 -15.374 9.886 1.00 71.31 81 LEU A C 1
ATOM 624 O O . LEU A 1 81 ? 6.474 -16.046 9.288 1.00 71.31 81 LEU A O 1
ATOM 628 N N . ASN A 1 82 ? 4.330 -15.510 9.674 1.00 75.69 82 ASN A N 1
ATOM 629 C CA . ASN A 1 82 ? 3.806 -16.306 8.572 1.00 75.69 82 ASN A CA 1
ATOM 630 C C . ASN A 1 82 ? 3.959 -15.513 7.273 1.00 75.69 82 ASN A C 1
ATOM 632 O O . ASN A 1 82 ? 3.580 -14.344 7.211 1.00 75.69 82 ASN A O 1
ATOM 636 N N . TYR A 1 83 ? 4.494 -16.140 6.228 1.00 82.31 83 TYR A N 1
ATOM 637 C CA . TYR A 1 83 ? 4.666 -15.495 4.929 1.00 82.31 83 TYR A CA 1
ATOM 638 C C . TYR A 1 83 ? 4.474 -16.481 3.778 1.00 82.31 83 TYR A C 1
ATOM 640 O O . TYR A 1 83 ? 4.640 -17.692 3.927 1.00 82.31 83 TYR A O 1
ATOM 648 N N . GLN A 1 84 ? 4.149 -15.936 2.607 1.00 84.06 84 GLN A N 1
ATOM 649 C CA . GLN A 1 84 ? 4.127 -16.658 1.339 1.00 84.06 84 GLN A CA 1
ATOM 650 C C . GLN A 1 84 ? 5.299 -16.192 0.475 1.00 84.06 84 GLN A C 1
ATOM 652 O O . GLN A 1 84 ? 5.663 -15.019 0.474 1.00 84.06 84 GLN A O 1
ATOM 657 N N . THR A 1 85 ? 5.913 -17.113 -0.267 1.00 85.00 85 THR A N 1
ATOM 658 C CA . THR A 1 85 ? 7.079 -16.791 -1.114 1.00 85.00 85 THR A CA 1
ATOM 659 C C . THR A 1 85 ? 6.691 -16.374 -2.530 1.00 85.00 85 THR A C 1
ATOM 661 O O . THR A 1 85 ? 7.526 -15.863 -3.280 1.00 85.00 85 THR A O 1
ATOM 664 N N . LYS A 1 86 ? 5.437 -16.609 -2.923 1.00 86.44 86 LYS A N 1
ATOM 665 C CA . LYS A 1 86 ? 4.883 -16.331 -4.249 1.00 86.44 86 LYS A CA 1
ATOM 666 C C . LYS A 1 86 ? 3.445 -15.854 -4.094 1.00 86.44 86 LYS A C 1
ATOM 668 O O . LYS A 1 86 ? 2.767 -16.259 -3.156 1.00 86.44 86 LYS A O 1
ATOM 673 N N . GLY A 1 87 ? 3.008 -15.032 -5.037 1.00 85.81 87 GLY A N 1
ATOM 674 C CA . GLY A 1 87 ? 1.632 -14.574 -5.138 1.00 85.81 87 GLY A CA 1
ATOM 675 C C . GLY A 1 87 ? 1.422 -13.755 -6.407 1.00 85.81 87 GLY A C 1
ATOM 676 O O . GLY A 1 87 ? 2.374 -13.196 -6.960 1.00 85.81 87 GLY A O 1
ATOM 677 N N . THR A 1 88 ? 0.179 -13.706 -6.864 1.00 81.88 88 THR A N 1
ATOM 678 C CA . THR A 1 88 ? -0.286 -12.927 -8.010 1.00 81.88 88 THR A CA 1
ATOM 679 C C . THR A 1 88 ? -1.146 -11.778 -7.507 1.00 81.88 88 THR A C 1
ATOM 681 O O . THR A 1 88 ? -2.132 -12.005 -6.809 1.00 81.88 88 THR A O 1
ATOM 684 N N . LEU A 1 89 ? -0.788 -10.546 -7.874 1.00 86.38 89 LEU A N 1
ATOM 685 C CA . LEU A 1 89 ? -1.509 -9.343 -7.467 1.00 86.38 89 LEU A CA 1
ATOM 686 C C . LEU A 1 89 ? -2.269 -8.730 -8.645 1.00 86.38 89 LEU A C 1
ATOM 688 O O . LEU A 1 89 ? -1.696 -8.493 -9.709 1.00 86.38 89 LEU A O 1
ATOM 692 N N . VAL A 1 90 ? -3.545 -8.412 -8.432 1.00 86.94 90 VAL A N 1
ATOM 693 C CA . VAL A 1 90 ? -4.342 -7.588 -9.346 1.00 86.94 90 VAL A CA 1
ATOM 694 C C . VAL A 1 90 ? -4.203 -6.122 -8.945 1.00 86.94 90 VAL A C 1
ATOM 696 O O . VAL A 1 90 ? -4.608 -5.731 -7.855 1.00 86.94 90 VAL A O 1
ATOM 699 N N . CYS A 1 91 ? -3.647 -5.297 -9.836 1.00 85.75 91 CYS A N 1
ATOM 700 C CA . CYS A 1 91 ? -3.451 -3.867 -9.587 1.00 85.75 91 CYS A CA 1
ATOM 701 C C . CYS A 1 91 ? -4.613 -3.044 -10.158 1.00 85.75 91 CYS A C 1
ATOM 703 O O . CYS A 1 91 ? -4.683 -2.860 -11.373 1.00 85.75 91 CYS A O 1
ATOM 705 N N . VAL A 1 92 ? -5.546 -2.594 -9.318 1.00 83.38 92 VAL A N 1
ATOM 706 C CA . VAL A 1 92 ? -6.671 -1.718 -9.701 1.00 83.38 92 VAL A CA 1
ATOM 707 C C . VAL A 1 92 ? -6.283 -0.237 -9.614 1.00 83.38 92 VAL A C 1
ATOM 709 O O . VAL A 1 92 ? -5.307 0.118 -8.964 1.00 83.38 92 VAL A O 1
ATOM 712 N N . GLU A 1 93 ? -7.030 0.644 -10.280 1.00 80.62 93 GLU A N 1
ATOM 713 C CA . GLU A 1 93 ? -6.697 2.080 -10.316 1.00 80.62 93 GLU A CA 1
ATOM 714 C C . GLU A 1 93 ? -6.997 2.823 -9.004 1.00 80.62 93 GLU A C 1
ATOM 716 O O . GLU A 1 93 ? -6.295 3.780 -8.679 1.00 80.62 93 GLU A O 1
ATOM 721 N N . GLY A 1 94 ? -8.022 2.403 -8.252 1.00 78.62 94 GLY A N 1
ATOM 722 C CA . GLY A 1 94 ? -8.537 3.169 -7.109 1.00 78.62 94 GLY A CA 1
ATOM 723 C C . GLY A 1 94 ? -9.265 4.464 -7.527 1.00 78.62 94 GLY A C 1
ATOM 724 O O . GLY A 1 94 ? -9.602 4.628 -8.702 1.00 78.62 94 GLY A O 1
ATOM 725 N N . PRO A 1 95 ? -9.575 5.384 -6.587 1.00 71.81 95 PRO A N 1
ATOM 726 C CA . PRO A 1 95 ? -9.372 5.285 -5.135 1.00 71.81 95 PRO A CA 1
ATOM 727 C C . PRO A 1 95 ? -10.456 4.458 -4.426 1.00 71.81 95 PRO A C 1
ATOM 729 O O . PRO A 1 95 ? -10.334 4.159 -3.244 1.00 71.81 95 PRO A O 1
ATOM 732 N N . ARG A 1 96 ? -11.538 4.086 -5.124 1.00 71.38 96 ARG A N 1
ATOM 733 C CA . ARG A 1 96 ? -12.562 3.211 -4.545 1.00 71.38 96 ARG A CA 1
ATOM 734 C C . ARG A 1 96 ? -12.025 1.792 -4.364 1.00 71.38 96 ARG A C 1
ATOM 736 O O . ARG A 1 96 ? -11.261 1.300 -5.196 1.00 71.38 96 ARG A O 1
ATOM 743 N N . PHE A 1 97 ? -12.516 1.116 -3.336 1.00 70.62 97 PHE A N 1
ATOM 744 C CA . PHE A 1 97 ? -12.355 -0.324 -3.193 1.00 70.62 97 PHE A CA 1
ATOM 745 C C . PHE A 1 97 ? -13.183 -1.096 -4.220 1.00 70.62 97 PHE A C 1
ATOM 747 O O . PHE A 1 97 ? -14.078 -0.550 -4.885 1.00 70.62 97 PHE A O 1
ATOM 754 N N . SER A 1 98 ? -12.865 -2.381 -4.336 1.00 71.94 98 SER A N 1
ATOM 755 C CA . SER A 1 98 ? -13.662 -3.322 -5.104 1.00 71.94 98 SER A CA 1
ATOM 756 C C . SER A 1 98 ? -15.066 -3.430 -4.528 1.00 71.94 98 SER A C 1
ATOM 758 O O . SER A 1 98 ? -15.293 -3.354 -3.322 1.00 71.94 98 SER A O 1
ATOM 760 N N . THR A 1 99 ? -16.023 -3.659 -5.409 1.00 73.56 99 THR A N 1
ATOM 761 C CA . THR A 1 99 ? -17.300 -4.260 -5.037 1.00 73.56 99 THR A CA 1
ATOM 762 C C . THR A 1 99 ? -17.113 -5.758 -4.790 1.00 73.56 99 THR A C 1
ATOM 764 O O . THR A 1 99 ? -16.182 -6.375 -5.314 1.00 73.56 99 THR A O 1
ATOM 767 N N . ARG A 1 100 ? -18.048 -6.385 -4.063 1.00 72.44 100 ARG A N 1
ATOM 768 C CA . ARG A 1 100 ? -18.020 -7.842 -3.834 1.00 72.44 100 ARG A CA 1
ATOM 769 C C . ARG A 1 100 ? -17.993 -8.632 -5.145 1.00 72.44 100 ARG A C 1
ATOM 771 O O . ARG A 1 100 ? -17.286 -9.628 -5.243 1.00 72.44 100 ARG A O 1
ATOM 778 N N . ALA A 1 101 ? -18.710 -8.158 -6.165 1.00 74.88 101 ALA A N 1
ATOM 779 C CA . ALA A 1 101 ? -18.699 -8.764 -7.492 1.00 74.88 101 ALA A CA 1
ATOM 780 C C . ALA A 1 101 ? -17.302 -8.718 -8.139 1.00 74.88 101 ALA A C 1
ATOM 782 O O . ALA A 1 101 ? -16.839 -9.730 -8.655 1.00 74.88 101 ALA A O 1
ATOM 783 N N . GLU A 1 102 ? -16.606 -7.580 -8.074 1.00 79.25 102 GLU A N 1
ATOM 784 C CA . GLU A 1 102 ? -15.233 -7.453 -8.589 1.00 79.25 102 GLU A CA 1
ATOM 785 C C . GLU A 1 102 ? -14.255 -8.351 -7.824 1.00 79.25 102 GLU A C 1
ATOM 787 O O . GLU A 1 102 ? -13.455 -9.049 -8.446 1.00 79.25 102 GLU A O 1
ATOM 792 N N . SER A 1 103 ? -14.369 -8.397 -6.493 1.00 79.44 103 SER A N 1
ATOM 793 C CA . SER A 1 103 ? -13.550 -9.270 -5.647 1.00 79.44 103 SER A CA 1
ATOM 794 C C . SER A 1 103 ? -13.703 -10.746 -6.040 1.00 79.44 103 SER A C 1
ATOM 796 O O . SER A 1 103 ? -12.714 -11.446 -6.262 1.00 79.44 103 SER A O 1
ATOM 798 N N . GLU A 1 104 ? -14.938 -11.216 -6.247 1.00 80.06 104 GLU A N 1
ATOM 799 C CA . GLU A 1 104 ? -15.203 -12.589 -6.698 1.00 80.06 104 GLU A CA 1
ATOM 800 C C . GLU A 1 104 ? -14.668 -12.874 -8.109 1.00 80.06 104 GLU A C 1
ATOM 802 O O . GLU A 1 104 ? -14.184 -13.976 -8.379 1.00 80.06 104 GLU A O 1
ATOM 807 N N . VAL A 1 105 ? -14.687 -11.889 -9.011 1.00 84.38 105 VAL A N 1
ATOM 808 C CA . VAL A 1 105 ? -14.056 -12.022 -10.334 1.00 84.38 105 VAL A CA 1
ATOM 809 C C . VAL A 1 105 ? -12.543 -12.204 -10.202 1.00 84.38 105 VAL A C 1
ATOM 811 O O . VAL A 1 105 ? -11.981 -13.108 -10.823 1.00 84.38 105 VAL A O 1
ATOM 814 N N . PHE A 1 106 ? -11.871 -11.412 -9.363 1.00 84.44 106 PHE A N 1
ATOM 815 C CA . PHE A 1 106 ? -10.424 -11.542 -9.158 1.00 84.44 106 PHE A CA 1
ATOM 816 C C . PHE A 1 106 ? -10.044 -12.889 -8.532 1.00 84.44 106 PHE A C 1
ATOM 818 O O . PHE A 1 106 ? -9.042 -13.494 -8.921 1.00 84.44 106 PHE A O 1
ATOM 825 N N . ARG A 1 107 ? -10.887 -13.428 -7.646 1.00 84.25 107 ARG A N 1
ATOM 826 C CA . ARG A 1 107 ? -10.715 -14.784 -7.104 1.00 84.25 107 ARG A CA 1
ATOM 827 C C . ARG A 1 107 ? -10.851 -15.863 -8.172 1.00 84.25 107 ARG A C 1
ATOM 829 O O . ARG A 1 107 ? -10.077 -16.819 -8.173 1.00 84.25 107 ARG A O 1
ATOM 836 N N . GLN A 1 108 ? -11.779 -15.711 -9.118 1.00 83.25 108 GLN A N 1
ATOM 837 C CA . GLN A 1 108 ? -11.898 -16.634 -10.255 1.00 83.25 108 GLN A CA 1
ATOM 838 C C . GLN A 1 108 ? -10.655 -16.614 -11.153 1.00 83.25 108 GLN A C 1
ATOM 840 O O . GLN A 1 108 ? -10.292 -17.646 -11.718 1.00 83.25 108 GLN A O 1
ATOM 845 N N . TRP A 1 109 ? -9.953 -15.479 -11.238 1.00 82.62 109 TRP A N 1
ATOM 846 C CA . TRP A 1 109 ? -8.653 -15.380 -11.917 1.00 82.62 109 TRP A CA 1
ATOM 847 C C . TRP A 1 109 ? -7.505 -16.030 -11.138 1.00 82.62 109 TRP A C 1
ATOM 849 O O . TRP A 1 109 ? -6.379 -16.055 -11.631 1.00 82.62 109 TRP A O 1
ATOM 859 N N . LYS A 1 110 ? -7.781 -16.577 -9.946 1.00 84.06 110 LYS A N 1
ATOM 860 C CA . LYS A 1 110 ? -6.785 -17.107 -9.007 1.00 84.06 110 LYS A CA 1
ATOM 861 C C . LYS A 1 110 ? -5.753 -16.050 -8.604 1.00 84.06 110 LYS A C 1
ATOM 863 O O . LYS A 1 110 ? -4.586 -16.374 -8.402 1.00 84.06 110 LYS A O 1
ATOM 868 N N . ALA A 1 111 ? -6.177 -14.788 -8.522 1.00 83.31 111 ALA A N 1
ATOM 869 C CA . ALA A 1 111 ? -5.367 -13.754 -7.903 1.00 83.31 111 ALA A CA 1
ATOM 870 C C . ALA A 1 111 ? -5.282 -14.013 -6.396 1.00 83.31 111 ALA A C 1
ATOM 872 O O . ALA A 1 111 ? -6.296 -14.293 -5.755 1.00 83.31 111 ALA A O 1
ATOM 873 N N . ASP A 1 112 ? -4.077 -13.907 -5.844 1.00 83.31 112 ASP A N 1
ATOM 874 C CA . ASP A 1 112 ? -3.836 -14.063 -4.411 1.00 83.31 112 ASP A CA 1
ATOM 875 C C . ASP A 1 112 ? -4.080 -12.743 -3.668 1.00 83.31 112 ASP A C 1
ATOM 877 O O . ASP A 1 112 ? -4.501 -12.746 -2.515 1.00 83.31 112 ASP A O 1
ATOM 881 N N . LEU A 1 113 ? -3.805 -11.614 -4.332 1.00 84.69 113 LEU A N 1
ATOM 882 C CA . LEU A 1 113 ? -3.845 -10.273 -3.755 1.00 84.69 113 LEU A CA 1
ATOM 883 C C . LEU A 1 113 ? -4.517 -9.274 -4.699 1.00 84.69 113 LEU A C 1
ATOM 885 O O . LEU A 1 113 ? -4.495 -9.421 -5.924 1.00 84.69 113 LEU A O 1
ATOM 889 N N . ILE A 1 114 ? -5.020 -8.193 -4.115 1.00 82.06 114 ILE A N 1
ATOM 890 C CA . ILE A 1 114 ? -5.438 -6.985 -4.819 1.00 82.06 114 ILE A CA 1
ATOM 891 C C . ILE A 1 114 ? -4.698 -5.787 -4.226 1.00 82.06 114 ILE A C 1
ATOM 893 O O . ILE A 1 114 ? -4.452 -5.729 -3.026 1.00 82.06 114 ILE A O 1
ATOM 897 N N . GLY A 1 115 ? -4.311 -4.839 -5.069 1.00 82.94 115 GLY A N 1
ATOM 898 C CA . GLY A 1 115 ? -3.662 -3.609 -4.634 1.00 82.94 115 GLY A CA 1
ATOM 899 C C . GLY A 1 115 ? -3.827 -2.503 -5.661 1.00 82.94 115 GLY A C 1
ATOM 900 O O . GLY A 1 115 ? -4.454 -2.704 -6.701 1.00 82.94 115 GLY A O 1
ATOM 901 N N . MET A 1 116 ? -3.256 -1.334 -5.373 1.00 81.50 116 MET A N 1
ATOM 902 C CA . MET A 1 116 ? -3.410 -0.157 -6.228 1.00 81.50 116 MET A CA 1
ATOM 903 C C . MET A 1 116 ? -2.100 0.404 -6.765 1.00 81.50 116 MET A C 1
ATOM 905 O O . MET A 1 116 ? -2.176 1.261 -7.625 1.00 81.50 116 MET A O 1
ATOM 909 N N . THR A 1 117 ? -0.918 -0.031 -6.320 1.00 79.12 117 THR A N 1
ATOM 910 C CA . THR A 1 117 ? 0.338 0.713 -6.569 1.00 79.12 117 THR A CA 1
ATOM 911 C C . THR A 1 117 ? 1.390 -0.027 -7.391 1.00 79.12 117 THR A C 1
ATOM 913 O O . THR A 1 117 ? 2.189 0.611 -8.069 1.00 79.12 117 THR A O 1
ATOM 916 N N . LEU A 1 118 ? 1.377 -1.365 -7.396 1.00 82.44 118 LEU A N 1
ATOM 917 C CA . LEU A 1 118 ? 2.434 -2.176 -8.017 1.00 82.44 118 LEU A CA 1
ATOM 918 C C . LEU A 1 118 ? 2.664 -1.852 -9.505 1.00 82.44 118 LEU A C 1
ATOM 920 O O . LEU A 1 118 ? 3.793 -1.893 -9.991 1.00 82.44 118 LEU A O 1
ATOM 924 N N . CYS A 1 119 ? 1.588 -1.549 -10.233 1.00 85.19 119 CYS A N 1
ATOM 925 C CA . CYS A 1 119 ? 1.631 -1.084 -11.614 1.00 85.19 119 CYS A CA 1
ATOM 926 C C . CYS A 1 119 ? 1.264 0.412 -11.642 1.00 85.19 119 CYS A C 1
ATOM 928 O O . CYS A 1 119 ? 0.219 0.776 -11.093 1.00 85.19 119 CYS A O 1
ATOM 930 N N . PRO A 1 120 ? 2.068 1.292 -12.268 1.00 86.56 120 PRO A N 1
ATOM 931 C CA . PRO A 1 120 ? 3.132 0.996 -13.235 1.00 86.56 120 PRO A CA 1
ATOM 932 C C . PRO A 1 120 ? 4.551 0.854 -12.662 1.00 86.56 120 PRO A C 1
ATOM 934 O O . PRO A 1 120 ? 5.473 0.609 -13.433 1.00 86.56 120 PRO A O 1
ATOM 937 N N . GLU A 1 121 ? 4.755 0.974 -11.347 1.00 83.69 121 GLU A N 1
ATOM 938 C CA . GLU A 1 121 ? 6.094 1.024 -10.726 1.00 83.69 121 GLU A CA 1
ATOM 939 C C . GLU A 1 121 ? 7.024 -0.115 -11.179 1.00 83.69 121 GLU A C 1
ATOM 941 O O . GLU A 1 121 ? 8.155 0.130 -11.599 1.00 83.69 121 GLU A O 1
ATOM 946 N N . VAL A 1 122 ? 6.529 -1.357 -11.187 1.00 84.75 122 VAL A N 1
ATOM 947 C CA . VAL A 1 122 ? 7.314 -2.528 -11.612 1.00 84.75 122 VAL A CA 1
ATOM 948 C C . VAL A 1 122 ? 7.706 -2.500 -13.093 1.00 84.75 122 VAL A C 1
ATOM 950 O O . VAL A 1 122 ? 8.757 -3.020 -13.466 1.00 84.75 122 VAL A O 1
ATOM 953 N N . VAL A 1 123 ? 6.868 -1.899 -13.942 1.00 88.12 123 VAL A N 1
ATOM 954 C CA . VAL A 1 123 ? 7.129 -1.756 -15.382 1.00 88.12 123 VAL A CA 1
ATOM 955 C C . VAL A 1 123 ? 8.221 -0.713 -15.584 1.00 88.12 123 VAL A C 1
ATOM 957 O O . VAL A 1 123 ? 9.236 -0.999 -16.215 1.00 88.12 123 VAL A O 1
ATOM 960 N N . LEU A 1 124 ? 8.062 0.452 -14.955 1.00 88.31 124 LEU A N 1
ATOM 961 C CA . LEU A 1 124 ? 9.001 1.569 -15.040 1.00 88.31 124 LEU A CA 1
ATOM 962 C C . LEU A 1 124 ? 10.384 1.200 -14.487 1.00 88.31 124 LEU A C 1
ATOM 964 O O . LEU A 1 124 ? 11.401 1.474 -15.122 1.00 88.31 124 LEU A O 1
ATOM 968 N N . ALA A 1 125 ? 10.445 0.511 -13.343 1.00 84.75 125 ALA A N 1
ATOM 969 C CA . ALA A 1 125 ? 11.709 0.029 -12.789 1.00 84.75 125 ALA A CA 1
ATOM 970 C C . ALA A 1 125 ? 12.436 -0.901 -13.771 1.00 84.75 125 ALA A C 1
ATOM 972 O O . ALA A 1 125 ? 13.654 -0.814 -13.940 1.00 84.75 125 ALA A O 1
ATOM 973 N N . LYS A 1 126 ? 11.683 -1.761 -14.464 1.00 87.94 126 LYS A N 1
ATOM 974 C CA . LYS A 1 126 ? 12.237 -2.693 -15.443 1.00 87.94 126 LYS A CA 1
ATOM 975 C C . LYS A 1 126 ? 12.705 -1.996 -16.720 1.00 87.94 126 LYS A C 1
ATOM 977 O O . LYS A 1 126 ? 13.761 -2.365 -17.228 1.00 87.94 126 LYS A O 1
ATOM 982 N N . GLU A 1 127 ? 11.987 -0.981 -17.199 1.00 90.88 127 GLU A N 1
ATOM 983 C CA . GLU A 1 127 ? 12.435 -0.142 -18.322 1.00 90.88 127 GLU A CA 1
ATOM 984 C C . GLU A 1 127 ? 13.757 0.573 -18.018 1.00 90.88 127 GLU A C 1
ATOM 986 O O . GLU A 1 127 ? 14.611 0.686 -18.895 1.00 90.88 127 GLU A O 1
ATOM 991 N N . LEU A 1 128 ? 13.958 0.997 -16.767 1.00 89.50 128 LEU A N 1
ATOM 992 C CA . LEU A 1 128 ? 15.200 1.629 -16.308 1.00 89.50 128 LEU A CA 1
ATOM 993 C C . LEU A 1 128 ? 16.315 0.630 -15.959 1.00 89.50 128 LEU A C 1
ATOM 995 O O . LEU A 1 128 ? 17.406 1.040 -15.566 1.00 89.50 128 LEU A O 1
ATOM 999 N N . GLY A 1 129 ? 16.065 -0.680 -16.059 1.00 85.75 129 GLY A N 1
ATOM 1000 C CA . GLY A 1 129 ? 17.031 -1.711 -15.673 1.00 85.75 129 GLY A CA 1
ATOM 1001 C C . GLY A 1 129 ? 17.310 -1.774 -14.166 1.00 85.75 129 GLY A C 1
ATOM 1002 O O . GLY A 1 129 ? 18.313 -2.355 -13.750 1.00 85.75 129 GLY A O 1
ATOM 1003 N N . ILE A 1 130 ? 16.433 -1.199 -13.341 1.00 84.50 130 ILE A N 1
ATOM 1004 C CA . ILE A 1 130 ? 16.545 -1.204 -11.884 1.00 84.50 130 ILE A CA 1
ATOM 1005 C C . ILE A 1 130 ? 16.050 -2.564 -11.370 1.00 84.50 130 ILE A C 1
ATOM 1007 O O . ILE A 1 130 ? 14.902 -2.942 -11.622 1.00 84.50 130 ILE A O 1
ATOM 1011 N N . PRO A 1 131 ? 16.880 -3.332 -10.637 1.00 80.19 131 PRO A N 1
ATOM 1012 C CA . PRO A 1 131 ? 16.412 -4.526 -9.952 1.00 80.19 131 PRO A CA 1
ATOM 1013 C C . PRO A 1 131 ? 15.240 -4.182 -9.024 1.00 80.19 131 PRO A C 1
ATOM 1015 O O . PRO A 1 131 ? 15.361 -3.305 -8.171 1.00 80.19 131 PRO A O 1
ATOM 1018 N N . TYR A 1 132 ? 14.117 -4.887 -9.181 1.00 81.12 132 TYR A N 1
ATOM 1019 C CA . TYR A 1 132 ? 12.895 -4.627 -8.421 1.00 81.12 132 TYR A CA 1
ATOM 1020 C C . TYR A 1 132 ? 12.288 -5.918 -7.861 1.00 81.12 132 TYR A C 1
ATOM 1022 O O . TYR A 1 132 ? 12.198 -6.933 -8.560 1.00 81.12 132 TYR A O 1
ATOM 1030 N N . ALA A 1 133 ? 11.847 -5.883 -6.606 1.00 83.06 133 ALA A N 1
ATOM 1031 C CA . ALA A 1 133 ? 11.050 -6.928 -5.973 1.00 83.06 133 ALA A CA 1
ATOM 1032 C C . ALA A 1 133 ? 10.024 -6.284 -5.039 1.00 83.06 133 ALA A C 1
ATOM 1034 O O . ALA A 1 133 ? 10.327 -5.293 -4.382 1.00 83.06 133 ALA A O 1
ATOM 1035 N N . SER A 1 134 ? 8.828 -6.867 -4.972 1.00 82.00 134 SER A N 1
ATOM 1036 C CA . SER A 1 134 ? 7.745 -6.377 -4.123 1.00 82.00 134 SER A CA 1
ATOM 1037 C C . SER A 1 134 ? 7.518 -7.314 -2.940 1.00 82.00 134 SER A C 1
ATOM 1039 O O . SER A 1 134 ? 7.591 -8.539 -3.079 1.00 82.00 134 SER A O 1
ATOM 1041 N N . LEU A 1 135 ? 7.226 -6.720 -1.786 1.00 81.25 135 LEU A N 1
ATOM 1042 C CA . LEU A 1 135 ? 6.723 -7.394 -0.601 1.00 81.25 135 LEU A CA 1
ATOM 1043 C C . LEU A 1 135 ? 5.364 -6.784 -0.263 1.00 81.25 135 LEU A C 1
ATOM 1045 O O . LEU A 1 135 ? 5.285 -5.610 0.088 1.00 81.25 135 LEU A O 1
ATOM 1049 N N . ALA A 1 136 ? 4.308 -7.581 -0.382 1.00 77.56 136 ALA A N 1
ATOM 1050 C CA . ALA A 1 136 ? 2.953 -7.152 -0.074 1.00 77.56 136 ALA A CA 1
ATOM 1051 C C . ALA A 1 136 ? 2.562 -7.605 1.336 1.00 77.56 136 ALA A C 1
ATOM 1053 O O . ALA A 1 136 ? 2.747 -8.771 1.692 1.00 77.56 136 ALA A O 1
ATOM 1054 N N . ALA A 1 137 ? 2.002 -6.688 2.121 1.00 74.50 137 ALA A N 1
ATOM 1055 C CA . ALA A 1 137 ? 1.371 -7.005 3.394 1.00 74.50 137 ALA A CA 1
ATOM 1056 C C . ALA A 1 137 ? -0.127 -7.237 3.172 1.00 74.50 137 ALA A C 1
ATOM 1058 O O . ALA A 1 137 ? -0.788 -6.430 2.521 1.00 74.50 137 ALA A O 1
ATOM 1059 N N . VAL A 1 138 ? -0.656 -8.335 3.711 1.00 73.44 138 VAL A N 1
ATOM 1060 C CA . VAL A 1 138 ? -2.094 -8.627 3.670 1.00 73.44 138 VAL A CA 1
ATOM 1061 C C . VAL A 1 138 ? -2.753 -7.912 4.842 1.00 73.44 138 VAL A C 1
ATOM 1063 O O . VAL A 1 138 ? -2.468 -8.237 5.993 1.00 73.44 138 VAL A O 1
ATOM 1066 N N . THR A 1 139 ? -3.589 -6.921 4.547 1.00 64.50 139 THR A N 1
ATOM 1067 C CA . THR A 1 139 ? -4.277 -6.096 5.553 1.00 64.50 139 THR A CA 1
ATOM 1068 C C . THR A 1 139 ? -5.698 -6.563 5.835 1.00 64.50 139 THR A C 1
ATOM 1070 O O . THR A 1 139 ? -6.181 -6.408 6.951 1.00 64.50 139 THR A O 1
ATOM 1073 N N . ASP A 1 140 ? -6.357 -7.143 4.837 1.00 67.81 140 ASP A N 1
ATOM 1074 C CA . ASP A 1 140 ? -7.758 -7.541 4.876 1.00 67.81 140 ASP A CA 1
ATOM 1075 C C . ASP A 1 140 ? -8.055 -8.564 3.765 1.00 67.81 140 ASP A C 1
ATOM 1077 O O . ASP A 1 140 ? -7.199 -8.895 2.939 1.00 67.81 140 ASP A O 1
ATOM 1081 N N . TYR A 1 141 ? -9.280 -9.089 3.764 1.00 75.81 141 TYR A N 1
ATOM 1082 C CA . TYR A 1 141 ? -9.775 -10.040 2.768 1.00 75.81 141 TYR A CA 1
ATOM 1083 C C . TYR A 1 141 ? -10.583 -9.343 1.660 1.00 75.81 141 TYR A C 1
ATOM 1085 O O . TYR A 1 141 ? -11.498 -9.952 1.107 1.00 75.81 141 TYR A O 1
ATOM 1093 N N . ASP A 1 142 ? -10.291 -8.078 1.340 1.00 76.44 142 ASP A N 1
ATOM 1094 C CA . ASP A 1 142 ? -11.119 -7.244 0.465 1.00 76.44 142 ASP A CA 1
ATOM 1095 C C . ASP A 1 142 ? -12.588 -7.294 0.947 1.00 76.44 142 ASP A C 1
ATOM 1097 O O . ASP A 1 142 ? -12.867 -7.205 2.145 1.00 76.44 142 ASP A O 1
ATOM 1101 N N . CYS A 1 143 ? -13.550 -7.480 0.045 1.00 72.19 143 CYS A N 1
ATOM 1102 C CA . CYS A 1 143 ? -14.975 -7.529 0.369 1.00 72.19 143 CYS A CA 1
ATOM 1103 C C . CYS A 1 143 ? -15.647 -8.876 0.045 1.00 72.19 143 CYS A C 1
ATOM 1105 O O . CYS A 1 143 ? -16.878 -8.964 0.062 1.00 72.19 143 CYS A O 1
ATOM 1107 N N . TRP A 1 144 ? -14.875 -9.932 -0.256 1.00 73.31 144 TRP A N 1
ATOM 1108 C CA . TRP A 1 144 ? -15.435 -11.267 -0.531 1.00 73.31 144 TRP A CA 1
ATOM 1109 C C . TRP A 1 144 ? -15.809 -12.034 0.744 1.00 73.31 144 TRP A C 1
ATOM 1111 O O . TRP A 1 144 ? -16.706 -12.883 0.719 1.00 73.31 144 TRP A O 1
ATOM 1121 N N . LYS A 1 145 ? -15.145 -11.722 1.861 1.00 75.06 145 LYS A N 1
ATOM 1122 C CA . LYS A 1 145 ? -15.411 -12.294 3.183 1.00 75.06 145 LYS A CA 1
ATOM 1123 C C . LYS A 1 145 ? -16.145 -11.267 4.043 1.00 75.06 145 LYS A C 1
ATOM 1125 O O . LYS A 1 145 ? -15.777 -10.095 4.056 1.00 75.06 145 LYS A O 1
ATOM 1130 N N . ASP A 1 146 ? -17.174 -11.701 4.765 1.00 64.31 146 ASP A N 1
ATOM 1131 C CA . ASP A 1 146 ? -17.854 -10.830 5.726 1.00 64.31 146 ASP A CA 1
ATOM 1132 C C . ASP A 1 146 ? -16.881 -10.493 6.872 1.00 64.31 146 ASP A C 1
ATOM 1134 O O . ASP A 1 146 ? -16.089 -11.352 7.273 1.00 64.31 146 ASP A O 1
ATOM 1138 N N . LYS A 1 147 ? -16.885 -9.234 7.344 1.00 54.91 147 LYS A N 1
ATOM 1139 C CA . LYS A 1 147 ? -15.916 -8.721 8.330 1.00 54.91 147 LYS A CA 1
ATOM 1140 C C . LYS A 1 147 ? -15.861 -9.637 9.552 1.00 54.91 147 LYS A C 1
ATOM 1142 O O . LYS A 1 147 ? -16.787 -9.652 10.357 1.00 54.91 147 LYS A O 1
ATOM 1147 N N . ILE A 1 148 ? -14.763 -10.369 9.692 1.00 45.75 148 ILE A N 1
ATOM 1148 C CA . ILE A 1 148 ? -14.369 -10.952 10.970 1.00 45.75 148 ILE A CA 1
ATOM 1149 C C . ILE A 1 148 ? -13.653 -9.836 11.733 1.00 45.75 148 ILE A C 1
ATOM 1151 O O . ILE A 1 148 ? -12.885 -9.084 11.129 1.00 45.75 148 ILE A O 1
ATOM 1155 N N . GLU A 1 149 ? -13.940 -9.703 13.027 1.00 44.31 149 GLU A N 1
ATOM 1156 C CA . GLU A 1 149 ? -13.193 -8.878 13.984 1.00 44.31 149 GLU A CA 1
ATOM 1157 C C . GLU A 1 149 ? -11.752 -9.405 14.118 1.00 44.31 149 GLU A C 1
ATOM 1159 O O . GLU A 1 149 ? -11.373 -10.002 15.119 1.00 44.31 149 GLU A O 1
ATOM 1164 N N . GLU A 1 150 ? -10.948 -9.269 13.069 1.00 45.69 150 GLU A N 1
ATOM 1165 C CA . GLU A 1 150 ? -9.511 -9.510 13.131 1.00 45.69 150 GLU A CA 1
ATOM 1166 C C . GLU A 1 150 ? -8.827 -8.157 13.341 1.00 45.69 150 GLU A C 1
ATOM 1168 O O . GLU A 1 150 ? -9.078 -7.195 12.607 1.00 45.69 150 GLU A O 1
ATOM 1173 N N . GLU A 1 151 ? -8.002 -8.069 14.388 1.00 39.78 151 GLU A N 1
ATOM 1174 C CA . GLU A 1 151 ? -7.221 -6.868 14.669 1.00 39.78 151 GLU A CA 1
ATOM 1175 C C . GLU A 1 151 ? -6.358 -6.514 13.449 1.00 39.78 151 GLU A C 1
ATOM 1177 O O . GLU A 1 151 ? -5.717 -7.403 12.874 1.00 39.78 151 GLU A O 1
ATOM 1182 N N . PRO A 1 152 ? -6.305 -5.233 13.040 1.00 43.41 152 PRO A N 1
ATOM 1183 C CA . PRO A 1 152 ? -5.442 -4.819 11.948 1.00 43.41 152 PRO A CA 1
ATOM 1184 C C . PRO A 1 152 ? -4.007 -5.230 12.276 1.00 43.41 152 PRO A C 1
ATOM 1186 O O . PRO A 1 152 ? -3.462 -4.855 13.317 1.00 43.41 152 PRO A O 1
ATOM 1189 N N . VAL A 1 153 ? -3.378 -6.001 11.383 1.00 42.25 153 VAL A N 1
ATOM 1190 C CA . VAL A 1 153 ? -1.957 -6.340 11.501 1.00 42.25 153 VAL A CA 1
ATOM 1191 C C . VAL A 1 153 ? -1.196 -5.022 11.610 1.00 42.25 153 VAL A C 1
ATOM 1193 O O . VAL A 1 153 ? -1.163 -4.240 10.658 1.00 42.25 153 VAL A O 1
ATOM 1196 N N . LYS A 1 154 ? -0.613 -4.750 12.785 1.00 45.97 154 LYS A N 1
ATOM 1197 C CA . LYS A 1 154 ? 0.138 -3.521 13.067 1.00 45.97 154 LYS A CA 1
ATOM 1198 C C . LYS A 1 154 ? 1.398 -3.506 12.190 1.00 45.97 154 LYS A C 1
ATOM 1200 O O . LYS A 1 154 ? 2.474 -3.938 12.594 1.00 45.97 154 LYS A O 1
ATOM 1205 N N . ILE A 1 155 ? 1.254 -3.040 10.951 1.00 45.38 155 ILE A N 1
ATOM 1206 C CA . ILE A 1 155 ? 2.249 -3.148 9.876 1.00 45.38 155 ILE A CA 1
ATOM 1207 C C . ILE A 1 155 ? 3.574 -2.456 10.219 1.00 45.38 155 ILE A C 1
ATOM 1209 O O . ILE A 1 155 ? 4.618 -2.846 9.710 1.00 45.38 155 ILE A O 1
ATOM 1213 N N . VAL A 1 156 ? 3.565 -1.505 11.157 1.00 44.03 156 VAL A N 1
ATOM 1214 C CA . VAL A 1 156 ? 4.776 -0.894 11.726 1.00 44.03 156 VAL A CA 1
ATOM 1215 C C . VAL A 1 156 ? 5.705 -1.943 12.344 1.00 44.03 156 VAL A C 1
ATOM 1217 O O . VAL A 1 156 ? 6.917 -1.832 12.189 1.00 44.03 156 VAL A O 1
ATOM 1220 N N . TYR A 1 157 ? 5.178 -3.010 12.954 1.00 48.69 157 TYR A N 1
ATOM 1221 C CA . TYR A 1 157 ? 6.001 -4.122 13.449 1.00 48.69 157 TYR A CA 1
ATOM 1222 C C . TYR A 1 157 ? 6.560 -4.985 12.308 1.00 48.69 157 TYR A C 1
ATOM 1224 O O . TYR A 1 157 ? 7.675 -5.489 12.398 1.00 48.69 157 TYR A O 1
ATOM 1232 N N . VAL A 1 158 ? 5.837 -5.092 11.191 1.00 50.22 158 VAL A N 1
ATOM 1233 C CA . VAL A 1 158 ? 6.333 -5.765 9.982 1.00 50.22 158 VAL A CA 1
ATOM 1234 C C . VAL A 1 158 ? 7.470 -4.945 9.357 1.00 50.22 158 VAL A C 1
ATOM 1236 O O . VAL A 1 158 ? 8.536 -5.490 9.076 1.00 50.22 158 VAL A O 1
ATOM 1239 N N . PHE A 1 159 ? 7.313 -3.620 9.241 1.00 51.25 159 PHE A N 1
ATOM 1240 C CA . PHE A 1 159 ? 8.391 -2.713 8.832 1.00 51.25 159 PHE A CA 1
ATOM 1241 C C . PHE A 1 159 ? 9.574 -2.741 9.794 1.00 51.25 159 PHE A C 1
ATOM 1243 O O . PHE A 1 159 ? 10.716 -2.752 9.341 1.00 51.25 159 PHE A O 1
ATOM 1250 N N . LYS A 1 160 ? 9.326 -2.803 11.103 1.00 51.88 160 LYS A N 1
ATOM 1251 C CA . LYS A 1 160 ? 10.348 -2.963 12.142 1.00 51.88 160 LYS A CA 1
ATOM 1252 C C . LYS A 1 160 ? 11.203 -4.200 11.910 1.00 51.88 160 LYS A C 1
ATOM 1254 O O . LYS A 1 160 ? 12.430 -4.098 11.869 1.00 51.88 160 LYS A O 1
ATOM 1259 N N . ASP A 1 161 ? 10.576 -5.345 11.676 1.00 51.53 161 ASP A N 1
ATOM 1260 C CA . ASP A 1 161 ? 11.280 -6.610 11.464 1.00 51.53 161 ASP A CA 1
ATOM 1261 C C . ASP A 1 161 ? 12.034 -6.634 10.125 1.00 51.53 161 ASP A C 1
ATOM 1263 O O . ASP A 1 161 ? 13.191 -7.054 10.064 1.00 51.53 161 ASP A O 1
ATOM 1267 N N . ILE A 1 162 ? 11.431 -6.114 9.052 1.00 52.38 162 ILE A N 1
ATOM 1268 C CA . ILE A 1 162 ? 12.058 -6.078 7.722 1.00 52.38 162 ILE A CA 1
ATOM 1269 C C . ILE A 1 162 ? 13.212 -5.076 7.681 1.00 52.38 162 ILE A C 1
ATOM 1271 O O . ILE A 1 162 ? 14.286 -5.395 7.176 1.00 52.38 162 ILE A O 1
ATOM 1275 N N . THR A 1 163 ? 13.033 -3.870 8.220 1.00 54.38 163 THR A N 1
ATOM 1276 C CA . THR A 1 163 ? 14.051 -2.809 8.163 1.00 54.38 163 THR A CA 1
ATOM 1277 C C . THR A 1 163 ? 15.226 -3.133 9.082 1.00 54.38 163 THR A C 1
ATOM 1279 O O . THR A 1 163 ? 16.379 -2.960 8.681 1.00 54.38 163 THR A O 1
ATOM 1282 N N . SER A 1 164 ? 14.961 -3.681 10.275 1.00 51.53 164 SER A N 1
ATOM 1283 C CA . SER A 1 164 ? 16.015 -4.172 11.174 1.00 51.53 164 SER A CA 1
ATOM 1284 C C . SER A 1 164 ? 16.789 -5.347 10.568 1.00 51.53 164 SER A C 1
ATOM 1286 O O . SER A 1 164 ? 18.010 -5.422 10.731 1.00 51.53 164 SER A O 1
ATOM 1288 N N . PHE A 1 165 ? 16.123 -6.224 9.810 1.00 51.44 165 PHE A N 1
ATOM 1289 C CA . PHE A 1 165 ? 16.800 -7.269 9.056 1.00 51.44 165 PHE A CA 1
ATOM 1290 C C . PHE A 1 165 ? 17.638 -6.707 7.906 1.00 51.44 165 PHE A C 1
ATOM 1292 O O . PHE A 1 165 ? 18.823 -7.022 7.835 1.00 51.44 165 PHE A O 1
ATOM 1299 N N . ILE A 1 166 ? 17.063 -5.850 7.049 1.00 50.19 166 ILE A N 1
ATOM 1300 C CA . ILE A 1 166 ? 17.783 -5.204 5.942 1.00 50.19 166 ILE A CA 1
ATOM 1301 C C . ILE A 1 166 ? 19.053 -4.543 6.483 1.00 50.19 166 ILE A C 1
ATOM 1303 O O . ILE A 1 166 ? 20.118 -4.748 5.908 1.00 50.19 166 ILE A O 1
ATOM 1307 N N . ARG A 1 167 ? 18.976 -3.863 7.638 1.00 52.97 167 ARG A N 1
ATOM 1308 C CA . ARG A 1 167 ? 20.126 -3.280 8.350 1.00 52.97 167 ARG A CA 1
ATOM 1309 C C . ARG A 1 167 ? 21.190 -4.321 8.718 1.00 52.97 167 ARG A C 1
ATOM 1311 O O . ARG A 1 167 ? 22.363 -4.085 8.462 1.00 52.97 167 ARG A O 1
ATOM 1318 N N . ARG A 1 168 ? 20.793 -5.477 9.262 1.00 50.84 168 ARG A N 1
ATOM 1319 C CA . ARG A 1 168 ? 21.706 -6.585 9.612 1.00 50.84 168 ARG A CA 1
ATOM 1320 C C . ARG A 1 168 ? 22.347 -7.253 8.391 1.00 50.84 168 ARG A C 1
ATOM 1322 O O . ARG A 1 168 ? 23.451 -7.767 8.499 1.00 50.84 168 ARG A O 1
ATOM 1329 N N . THR A 1 169 ? 21.680 -7.268 7.238 1.00 47.72 169 THR A N 1
ATOM 1330 C CA . THR A 1 169 ? 22.255 -7.789 5.980 1.00 47.72 169 THR A CA 1
ATOM 1331 C C . THR A 1 169 ? 23.048 -6.763 5.170 1.00 47.72 169 THR A C 1
ATOM 1333 O O . THR A 1 169 ? 23.864 -7.164 4.340 1.00 47.72 169 THR A O 1
ATOM 1336 N N . ASN A 1 170 ? 22.839 -5.463 5.397 1.00 47.31 170 ASN A N 1
ATOM 1337 C CA . ASN A 1 170 ? 23.436 -4.376 4.613 1.00 47.31 170 ASN A CA 1
ATOM 1338 C C . ASN A 1 170 ? 24.886 -4.027 4.971 1.00 47.31 170 ASN A C 1
ATOM 1340 O O . ASN A 1 170 ? 25.448 -3.158 4.312 1.00 47.31 170 ASN A O 1
ATOM 1344 N N . GLU A 1 171 ? 25.543 -4.726 5.902 1.00 44.75 171 GLU A N 1
ATOM 1345 C CA . GLU A 1 171 ? 26.994 -4.555 6.117 1.00 44.75 171 GLU A CA 1
ATOM 1346 C C . GLU A 1 171 ? 27.831 -4.842 4.846 1.00 44.75 171 GLU A C 1
ATOM 1348 O O . GLU A 1 171 ? 28.989 -4.447 4.782 1.00 44.75 171 GLU A O 1
ATOM 1353 N N . ASN A 1 172 ? 27.249 -5.459 3.802 1.00 39.81 172 ASN A N 1
ATOM 1354 C CA . ASN A 1 172 ? 27.950 -5.822 2.562 1.00 39.81 172 ASN A CA 1
ATOM 1355 C C . ASN A 1 172 ? 27.431 -5.174 1.258 1.00 39.81 172 ASN A C 1
ATOM 1357 O O . ASN A 1 172 ? 27.991 -5.462 0.200 1.00 39.81 172 ASN A O 1
ATOM 1361 N N . PHE A 1 173 ? 26.397 -4.320 1.265 1.00 42.31 173 PHE A N 1
ATOM 1362 C CA . PHE A 1 173 ? 25.808 -3.801 0.014 1.00 42.31 173 PHE A CA 1
ATOM 1363 C C . PHE A 1 173 ? 25.467 -2.301 0.086 1.00 42.31 173 PHE A C 1
ATOM 1365 O O . PHE A 1 173 ? 24.377 -1.908 0.487 1.00 42.31 173 PHE A O 1
ATOM 1372 N N . ASN A 1 174 ? 26.402 -1.459 -0.367 1.00 34.31 174 ASN A N 1
ATOM 1373 C CA . ASN A 1 174 ? 26.337 0.014 -0.326 1.00 34.31 174 ASN A CA 1
ATOM 1374 C C . ASN A 1 174 ? 25.439 0.684 -1.397 1.00 34.31 174 ASN A C 1
ATOM 1376 O O . ASN A 1 174 ? 25.477 1.904 -1.533 1.00 34.31 174 ASN A O 1
ATOM 1380 N N . THR A 1 175 ? 24.665 -0.056 -2.202 1.00 34.94 175 THR A N 1
ATOM 1381 C CA . THR A 1 175 ? 24.110 0.483 -3.468 1.00 34.94 175 THR A CA 1
ATOM 1382 C C . THR A 1 175 ? 22.677 0.056 -3.805 1.00 34.94 175 THR A C 1
ATOM 1384 O O . THR A 1 175 ? 22.345 -0.127 -4.975 1.00 34.94 175 THR A O 1
ATOM 1387 N N . PHE A 1 176 ? 21.784 -0.070 -2.820 1.00 38.81 176 PHE A N 1
ATOM 1388 C CA . PHE A 1 176 ? 20.347 -0.189 -3.106 1.00 38.81 176 PHE A CA 1
ATOM 1389 C C . PHE A 1 176 ? 19.608 1.093 -2.723 1.00 38.81 176 PHE A C 1
ATOM 1391 O O . PHE A 1 176 ? 19.556 1.471 -1.554 1.00 38.81 176 PHE A O 1
ATOM 1398 N N . HIS A 1 177 ? 19.006 1.751 -3.716 1.00 36.38 177 HIS A N 1
ATOM 1399 C CA . HIS A 1 177 ? 18.029 2.807 -3.476 1.00 36.38 177 HIS A CA 1
ATOM 1400 C C . HIS A 1 177 ? 16.788 2.176 -2.825 1.00 36.38 177 HIS A C 1
ATOM 1402 O O . HIS A 1 177 ? 16.090 1.380 -3.453 1.00 36.38 177 HIS A O 1
ATOM 1408 N N . LYS A 1 178 ? 16.535 2.490 -1.546 1.00 37.69 178 LYS A N 1
ATOM 1409 C CA . LYS A 1 178 ? 15.292 2.126 -0.849 1.00 37.69 178 LYS A CA 1
ATOM 1410 C C . LYS A 1 178 ? 14.147 2.926 -1.470 1.00 37.69 178 LYS A C 1
ATOM 1412 O O . LYS A 1 178 ? 13.959 4.091 -1.140 1.00 37.69 178 LYS A O 1
ATOM 1417 N N . VAL A 1 179 ? 13.384 2.298 -2.355 1.00 32.09 179 VAL A N 1
ATOM 1418 C CA . VAL A 1 179 ? 12.061 2.786 -2.751 1.00 32.09 179 VAL A CA 1
ATOM 1419 C C . VAL A 1 179 ? 11.059 1.780 -2.212 1.00 32.09 179 VAL A C 1
ATOM 1421 O O . VAL A 1 179 ? 10.764 0.768 -2.836 1.00 32.09 179 VAL A O 1
ATOM 1424 N N . SER A 1 180 ? 10.620 2.010 -0.982 1.00 33.78 180 SER A N 1
ATOM 1425 C CA . SER A 1 180 ? 9.474 1.322 -0.396 1.00 33.78 180 SER A CA 1
ATOM 1426 C C . SER A 1 180 ? 8.338 2.330 -0.346 1.00 33.78 180 SER A C 1
ATOM 1428 O O . SER A 1 180 ? 8.317 3.190 0.529 1.00 33.78 180 SER A O 1
ATOM 1430 N N . SER A 1 181 ? 7.442 2.255 -1.329 1.00 31.98 181 SER A N 1
ATOM 1431 C CA . SER A 1 181 ? 6.171 2.971 -1.313 1.00 31.98 181 SER A CA 1
ATOM 1432 C C . SER A 1 181 ? 5.164 2.120 -0.543 1.00 31.98 181 SER A C 1
ATOM 1434 O O . SER A 1 181 ? 4.883 0.982 -0.929 1.00 31.98 181 SER A O 1
ATOM 1436 N N . LEU A 1 182 ? 4.684 2.636 0.588 1.00 34.72 182 LEU A N 1
ATOM 1437 C CA . LEU A 1 182 ? 3.576 2.051 1.329 1.00 34.72 182 LEU A CA 1
ATOM 1438 C C . LEU A 1 182 ? 2.359 2.941 1.115 1.00 34.72 182 LEU A C 1
ATOM 1440 O O . LEU A 1 182 ? 2.313 4.048 1.637 1.00 34.72 182 LEU A O 1
ATOM 1444 N N . ASP A 1 183 ? 1.376 2.418 0.397 1.00 34.09 183 ASP A N 1
ATOM 1445 C CA . ASP A 1 183 ? 0.042 3.000 0.344 1.00 34.09 183 ASP A CA 1
ATOM 1446 C C . ASP A 1 183 ? -0.909 1.918 0.850 1.00 34.09 183 ASP A C 1
ATOM 1448 O O . ASP A 1 183 ? -1.193 0.928 0.166 1.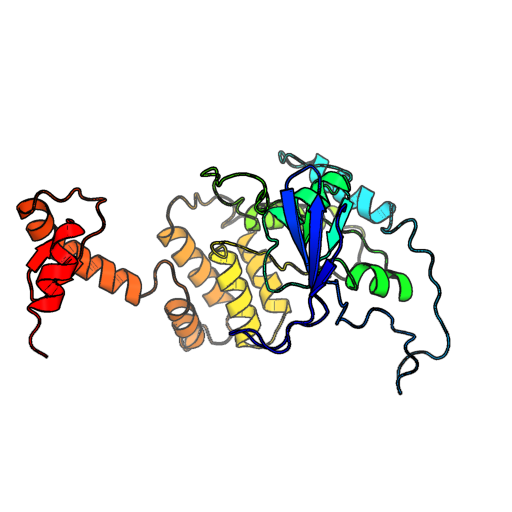00 34.09 183 ASP A O 1
ATOM 1452 N N . ALA A 1 184 ? -1.246 2.017 2.133 1.00 34.28 184 ALA A N 1
ATOM 1453 C CA . ALA A 1 184 ? -2.021 1.017 2.840 1.00 34.28 184 ALA A CA 1
ATOM 1454 C C . ALA A 1 184 ? -3.431 1.549 3.083 1.00 34.28 184 ALA A C 1
ATOM 1456 O O . ALA A 1 184 ? -3.643 2.616 3.654 1.00 34.28 184 ALA A O 1
ATOM 1457 N N . ASN A 1 185 ? -4.405 0.767 2.643 1.00 36.22 185 ASN A N 1
ATOM 1458 C CA . ASN A 1 185 ? -5.812 1.092 2.747 1.00 36.22 185 ASN A CA 1
ATOM 1459 C C . ASN A 1 185 ? -6.351 0.614 4.094 1.00 36.22 185 ASN A C 1
ATOM 1461 O O . ASN A 1 185 ? -6.933 -0.461 4.222 1.00 36.22 185 ASN A O 1
ATOM 1465 N N . TRP A 1 186 ? -6.099 1.405 5.126 1.00 45.22 186 TRP A N 1
ATOM 1466 C CA . TRP A 1 186 ? -6.535 1.083 6.471 1.00 45.22 186 TRP A CA 1
ATOM 1467 C C . TRP A 1 186 ? -7.961 1.578 6.744 1.00 45.22 186 TRP A C 1
ATOM 1469 O O . TRP A 1 186 ? -8.360 2.652 6.301 1.00 45.22 186 TRP A O 1
ATOM 1479 N N . THR A 1 187 ? -8.722 0.845 7.560 1.00 39.22 187 THR A N 1
ATOM 1480 C CA . THR A 1 187 ? -9.898 1.415 8.244 1.00 39.22 187 THR A CA 1
ATOM 1481 C C . THR A 1 187 ? -9.481 2.480 9.267 1.00 39.22 187 THR A C 1
ATOM 1483 O O . THR A 1 187 ? -10.240 3.418 9.507 1.00 39.22 187 THR A O 1
ATOM 1486 N N . GLN A 1 188 ? -8.264 2.359 9.818 1.00 41.00 188 GLN A N 1
ATOM 1487 C CA . GLN A 1 188 ? -7.536 3.371 10.589 1.00 41.00 188 GLN A CA 1
ATOM 1488 C C . GLN A 1 188 ? -6.024 3.240 10.365 1.00 41.00 188 GLN A C 1
ATOM 1490 O O . GLN A 1 188 ? -5.450 2.176 10.596 1.00 41.00 188 GLN A O 1
ATOM 1495 N N . THR A 1 189 ? -5.374 4.329 9.955 1.00 54.75 189 THR A N 1
ATOM 1496 C CA . THR A 1 189 ? -3.913 4.437 9.937 1.00 54.75 189 THR A CA 1
ATOM 1497 C C . THR A 1 189 ? -3.338 4.168 11.318 1.00 54.75 189 THR A C 1
ATOM 1499 O O . THR A 1 189 ? -3.825 4.732 12.297 1.00 54.75 189 THR A O 1
ATOM 1502 N N . SER A 1 190 ? -2.299 3.327 11.415 1.00 63.41 190 SER A N 1
ATOM 1503 C CA . SER A 1 190 ? -1.616 3.158 12.699 1.00 63.41 190 SER A CA 1
ATOM 1504 C C . SER A 1 190 ? -1.062 4.511 13.139 1.00 63.41 190 SER A C 1
ATOM 1506 O O . SER A 1 190 ? -0.521 5.268 12.333 1.00 63.41 190 SER A O 1
ATOM 1508 N N . PHE A 1 191 ? -1.170 4.818 14.422 1.00 69.25 191 PHE A N 1
ATOM 1509 C CA . PHE A 1 191 ? -0.849 6.146 14.926 1.00 69.25 191 PHE A CA 1
ATOM 1510 C C . PHE A 1 191 ? 0.608 6.557 14.653 1.00 69.25 191 PHE A C 1
ATOM 1512 O O . PHE A 1 191 ? 0.893 7.688 14.252 1.00 69.25 191 PHE A O 1
ATOM 1519 N N . LEU A 1 192 ? 1.537 5.609 14.797 1.00 72.44 192 LEU A N 1
ATOM 1520 C CA . LEU A 1 192 ? 2.944 5.805 14.438 1.00 72.44 192 LEU A CA 1
ATOM 1521 C C . LEU A 1 192 ? 3.135 6.121 12.945 1.00 72.44 192 LEU A C 1
ATOM 1523 O O . LEU A 1 192 ? 3.989 6.938 12.605 1.00 72.44 192 LEU A O 1
ATOM 1527 N N . ALA A 1 193 ? 2.330 5.530 12.060 1.00 66.56 193 ALA A N 1
ATOM 1528 C CA . ALA A 1 193 ? 2.381 5.818 10.632 1.00 66.56 193 ALA A CA 1
ATOM 1529 C C . ALA A 1 193 ? 1.803 7.210 10.306 1.00 66.56 193 ALA A C 1
ATOM 1531 O O . ALA A 1 193 ? 2.461 7.970 9.598 1.00 66.56 193 ALA A O 1
ATOM 1532 N N . GLU A 1 194 ? 0.662 7.595 10.895 1.00 70.06 194 GLU A N 1
ATOM 1533 C CA . GLU A 1 194 ? 0.086 8.951 10.749 1.00 70.06 194 GLU A CA 1
ATOM 1534 C C . GLU A 1 194 ? 1.087 10.014 11.221 1.00 70.06 194 GLU A C 1
ATOM 1536 O O . GLU A 1 194 ? 1.322 11.024 10.557 1.00 70.06 194 GLU A O 1
ATOM 1541 N N . THR A 1 195 ? 1.745 9.740 12.351 1.00 75.19 195 THR A N 1
ATOM 1542 C CA . THR A 1 195 ? 2.783 10.611 12.902 1.00 75.19 195 THR A CA 1
ATOM 1543 C C . THR A 1 195 ? 3.979 10.717 11.956 1.00 75.19 195 THR A C 1
ATOM 1545 O O . THR A 1 195 ? 4.445 11.823 11.689 1.00 75.19 195 THR A O 1
ATOM 1548 N N . SER A 1 196 ? 4.460 9.596 11.409 1.00 75.50 196 SER A N 1
ATOM 1549 C CA . SER A 1 196 ? 5.600 9.588 10.482 1.00 75.50 196 SER A CA 1
ATOM 1550 C C . SER A 1 196 ? 5.328 10.386 9.202 1.00 75.50 196 SER A C 1
ATOM 1552 O O . SER A 1 196 ? 6.192 11.135 8.740 1.00 75.50 196 SER A O 1
ATOM 1554 N N . GLU A 1 197 ? 4.110 10.294 8.667 1.00 73.25 197 GLU A N 1
ATOM 1555 C CA . GLU A 1 197 ? 3.684 11.031 7.480 1.00 73.25 197 GLU A CA 1
ATOM 1556 C C . GLU A 1 197 ? 3.559 12.531 7.776 1.00 73.25 197 GLU A C 1
ATOM 1558 O O . GLU A 1 197 ? 4.063 13.368 7.023 1.00 73.25 197 GLU A O 1
ATOM 1563 N N . PHE A 1 198 ? 2.964 12.890 8.917 1.00 75.62 198 PHE A N 1
ATOM 1564 C CA . PHE A 1 198 ? 2.872 14.281 9.353 1.00 75.62 198 PHE A CA 1
ATOM 1565 C C . PHE A 1 198 ? 4.259 14.915 9.535 1.00 75.62 1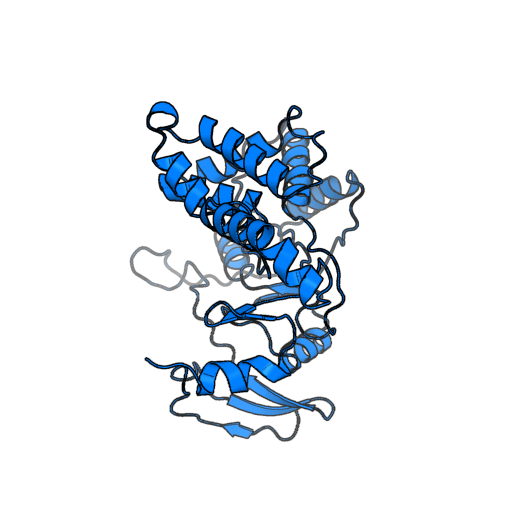98 PHE A C 1
ATOM 1567 O O . PHE A 1 198 ? 4.506 16.033 9.069 1.00 75.62 198 PHE A O 1
ATOM 1574 N N . VAL A 1 199 ? 5.185 14.202 10.183 1.00 76.00 199 VAL A N 1
ATOM 1575 C CA . VAL A 1 199 ? 6.568 14.658 10.392 1.00 76.00 199 VAL A CA 1
ATOM 1576 C C . VAL A 1 199 ? 7.268 14.895 9.051 1.00 76.00 199 VAL A C 1
ATOM 1578 O O . VAL A 1 199 ? 7.901 15.937 8.870 1.00 76.00 199 VAL A O 1
ATOM 1581 N N . ALA A 1 200 ? 7.096 13.995 8.080 1.00 74.62 200 ALA A N 1
ATOM 1582 C CA . ALA A 1 200 ? 7.657 14.154 6.738 1.00 74.62 200 ALA A CA 1
ATOM 1583 C C . ALA A 1 200 ? 7.082 15.374 5.995 1.00 74.62 200 ALA A C 1
ATOM 1585 O O . ALA A 1 200 ? 7.825 16.155 5.388 1.00 74.62 200 ALA A O 1
ATOM 1586 N N . ASN A 1 201 ? 5.765 15.572 6.091 1.00 71.38 201 ASN A N 1
ATOM 1587 C CA . ASN A 1 201 ? 5.048 16.652 5.415 1.00 71.38 201 ASN A CA 1
ATOM 1588 C C . ASN A 1 201 ? 5.314 18.034 6.025 1.00 71.38 201 ASN A C 1
ATOM 1590 O O . ASN A 1 201 ? 5.281 19.030 5.304 1.00 71.38 201 ASN A O 1
ATOM 1594 N N . THR A 1 202 ? 5.642 18.114 7.318 1.00 66.62 202 THR A N 1
ATOM 1595 C CA . THR A 1 202 ? 5.874 19.393 8.017 1.00 66.62 202 THR A CA 1
ATOM 1596 C C . THR A 1 202 ? 6.993 20.220 7.366 1.00 66.62 202 THR A C 1
ATOM 1598 O O . THR A 1 202 ? 6.928 21.448 7.373 1.00 66.62 202 THR A O 1
ATOM 1601 N N . ILE A 1 203 ? 8.003 19.566 6.775 1.00 63.69 203 ILE A N 1
ATOM 1602 C CA . ILE A 1 203 ? 9.168 20.225 6.143 1.00 63.69 203 ILE A CA 1
ATOM 1603 C C . ILE A 1 203 ? 9.343 19.790 4.676 1.00 63.69 203 ILE A C 1
ATOM 1605 O O . ILE A 1 203 ? 10.322 20.155 4.032 1.00 63.69 203 ILE A O 1
ATOM 1609 N N . SER A 1 204 ? 8.396 19.025 4.113 1.00 61.50 204 SER A N 1
ATOM 1610 C CA . SER A 1 204 ? 8.524 18.430 2.768 1.00 61.50 204 SER A CA 1
ATOM 1611 C C . SER A 1 204 ? 9.844 17.663 2.586 1.00 61.50 204 SER A C 1
ATOM 1613 O O . SER A 1 204 ? 10.481 17.723 1.535 1.00 61.50 204 SER A O 1
ATOM 1615 N N . ASN A 1 205 ? 10.284 16.958 3.633 1.00 67.00 205 ASN A N 1
ATOM 1616 C CA . ASN A 1 205 ? 11.519 16.181 3.621 1.00 67.00 205 ASN A CA 1
ATOM 1617 C C . ASN A 1 205 ? 11.199 14.701 3.841 1.00 67.00 205 ASN A C 1
ATOM 1619 O O . ASN A 1 205 ? 11.014 14.252 4.973 1.00 67.00 205 ASN A O 1
ATOM 1623 N N . GLY A 1 206 ? 11.187 13.935 2.748 1.00 61.12 206 GLY A N 1
ATOM 1624 C CA . GLY A 1 206 ? 10.906 12.497 2.770 1.00 61.12 206 GLY A CA 1
ATOM 1625 C C . GLY A 1 206 ? 11.896 11.669 3.599 1.00 61.12 206 GLY A C 1
ATOM 1626 O O . GLY A 1 206 ? 11.555 10.568 4.017 1.00 61.12 206 GLY A O 1
ATOM 1627 N N . ASN A 1 207 ? 13.089 12.190 3.913 1.00 68.38 207 ASN A N 1
ATOM 1628 C CA . ASN A 1 207 ? 14.032 11.485 4.788 1.00 68.38 207 ASN A CA 1
ATOM 1629 C C . ASN A 1 207 ? 13.564 11.474 6.249 1.00 68.38 207 ASN A C 1
ATOM 1631 O O . ASN A 1 207 ? 13.871 10.535 6.976 1.00 68.38 207 ASN A O 1
ATOM 1635 N N . LEU A 1 208 ? 12.786 12.474 6.681 1.00 71.38 208 LEU A N 1
ATOM 1636 C CA . LEU A 1 208 ? 12.272 12.525 8.052 1.00 71.38 208 LEU A CA 1
ATOM 1637 C C . LEU A 1 208 ? 11.254 11.418 8.334 1.00 71.38 208 LEU A C 1
ATOM 1639 O O . LEU A 1 208 ? 11.175 10.963 9.472 1.00 71.38 208 LEU A O 1
ATOM 1643 N N . PHE A 1 209 ? 10.542 10.944 7.306 1.00 70.69 209 PHE A N 1
ATOM 1644 C CA . PHE A 1 209 ? 9.701 9.751 7.408 1.00 70.69 209 PHE A CA 1
ATOM 1645 C C . PHE A 1 209 ? 10.526 8.557 7.899 1.00 70.69 209 PHE A C 1
ATOM 1647 O O . PHE A 1 209 ? 10.216 7.947 8.920 1.00 70.69 209 PHE A O 1
ATOM 1654 N N . TRP A 1 210 ? 11.622 8.259 7.194 1.00 67.62 210 TRP A N 1
ATOM 1655 C CA . TRP A 1 210 ? 12.480 7.125 7.519 1.00 67.62 210 TRP A CA 1
ATOM 1656 C C . TRP A 1 210 ? 13.232 7.331 8.828 1.00 67.62 210 TRP A C 1
ATOM 1658 O O . TRP A 1 210 ? 13.327 6.379 9.589 1.00 67.62 210 TRP A O 1
ATOM 1668 N N . ASN A 1 211 ? 13.663 8.553 9.147 1.00 75.31 211 ASN A N 1
ATOM 1669 C CA . ASN A 1 211 ? 14.279 8.852 10.443 1.00 75.31 211 ASN A CA 1
ATOM 1670 C C . ASN A 1 211 ? 13.308 8.600 11.607 1.00 75.31 211 ASN A C 1
ATOM 1672 O O . ASN A 1 211 ? 13.703 8.048 12.629 1.00 75.31 211 ASN A O 1
ATOM 1676 N N . PHE A 1 212 ? 12.031 8.968 11.452 1.00 79.50 212 PHE A N 1
ATOM 1677 C CA . PHE A 1 212 ? 11.000 8.687 12.452 1.00 79.50 212 PHE A CA 1
ATOM 1678 C C . PHE A 1 212 ? 10.772 7.188 12.617 1.00 79.50 212 PHE A C 1
ATOM 1680 O O . PHE A 1 212 ? 10.742 6.686 13.741 1.00 79.50 212 PHE A O 1
ATOM 1687 N N . VAL A 1 213 ? 10.638 6.467 11.499 1.00 70.00 213 VAL A N 1
ATOM 1688 C CA . VAL A 1 213 ? 10.501 5.009 11.522 1.00 70.00 213 VAL A CA 1
ATOM 1689 C C . VAL A 1 213 ? 11.714 4.388 12.208 1.00 70.00 213 VAL A C 1
ATOM 1691 O O . VAL A 1 213 ? 11.523 3.588 13.112 1.00 70.00 213 VAL A O 1
ATOM 1694 N N . GLU A 1 214 ? 12.935 4.783 11.844 1.00 72.00 214 GLU A N 1
ATOM 1695 C CA . GLU A 1 214 ? 14.186 4.277 12.419 1.00 72.00 214 GLU A CA 1
ATOM 1696 C C . GLU A 1 214 ? 14.285 4.525 13.926 1.00 72.00 214 GLU A C 1
ATOM 1698 O O . GLU A 1 214 ? 14.612 3.593 14.660 1.00 72.00 214 GLU A O 1
ATOM 1703 N N . GLU A 1 215 ? 13.919 5.714 14.405 1.00 77.50 215 GLU A N 1
ATOM 1704 C CA . GLU A 1 215 ? 13.888 6.024 15.838 1.00 77.50 215 GLU A CA 1
ATOM 1705 C C . GLU A 1 215 ? 12.840 5.168 16.576 1.00 77.50 215 GLU A C 1
ATOM 1707 O O . GLU A 1 215 ? 13.093 4.694 17.682 1.00 77.50 215 GLU A O 1
ATOM 1712 N N . CYS A 1 216 ? 11.695 4.861 15.949 1.00 71.38 216 CYS A N 1
ATOM 1713 C CA . CYS A 1 216 ? 10.723 3.906 16.502 1.00 71.38 216 CYS A CA 1
ATOM 1714 C C . CYS A 1 216 ? 11.278 2.472 16.607 1.00 71.38 216 CYS A C 1
ATOM 1716 O O . CYS A 1 216 ? 10.733 1.654 17.354 1.00 71.38 216 CYS A O 1
ATOM 1718 N N . LEU A 1 217 ? 12.333 2.143 15.850 1.00 66.31 217 LEU A N 1
ATOM 1719 C CA . LEU A 1 217 ? 12.983 0.829 15.865 1.00 66.31 217 LEU A CA 1
ATOM 1720 C C . LEU A 1 217 ? 14.174 0.756 16.829 1.00 66.31 217 LEU A C 1
ATOM 1722 O O . LEU A 1 217 ? 14.794 -0.306 16.919 1.00 66.31 217 LEU A O 1
ATOM 1726 N N . ASP A 1 218 ? 14.513 1.841 17.527 1.00 73.56 218 ASP A N 1
ATOM 1727 C CA . ASP A 1 218 ? 15.605 1.846 18.498 1.00 73.56 218 ASP A CA 1
ATOM 1728 C C . ASP A 1 218 ? 15.310 0.885 19.667 1.00 73.56 218 ASP A C 1
ATOM 1730 O O . ASP A 1 218 ? 14.174 0.780 20.146 1.00 73.56 218 ASP A O 1
ATOM 1734 N N . GLU A 1 219 ? 16.340 0.175 20.149 1.00 61.09 219 GLU A N 1
ATOM 1735 C CA . GLU A 1 219 ? 16.238 -0.793 21.254 1.00 61.09 219 GLU A CA 1
ATOM 1736 C C . GLU A 1 219 ? 15.599 -0.193 22.517 1.00 61.09 219 GLU A C 1
ATOM 1738 O O . GLU A 1 219 ? 14.894 -0.895 23.247 1.00 61.09 219 GLU A O 1
ATOM 1743 N N . LYS A 1 220 ? 15.770 1.117 22.732 1.00 68.38 220 LYS A N 1
ATOM 1744 C CA . LYS A 1 220 ? 15.163 1.888 23.824 1.00 68.38 220 LYS A CA 1
ATOM 1745 C C . LYS A 1 220 ? 13.636 1.842 23.824 1.00 68.38 220 LYS A C 1
ATOM 1747 O O . LYS A 1 220 ? 13.031 1.877 24.896 1.00 68.38 220 LYS A O 1
ATOM 1752 N N . TYR A 1 221 ? 13.015 1.785 22.649 1.00 66.81 221 TYR A N 1
ATOM 1753 C CA . TYR A 1 221 ? 11.558 1.762 22.499 1.00 66.81 221 TYR A CA 1
ATOM 1754 C C . TYR A 1 221 ? 11.038 0.383 22.072 1.00 66.81 221 TYR A C 1
ATOM 1756 O O . TYR A 1 221 ? 9.850 0.096 22.197 1.00 66.81 221 TYR A O 1
ATOM 1764 N N . LEU A 1 222 ? 11.936 -0.503 21.630 1.00 55.94 222 LEU A N 1
ATOM 1765 C CA . LEU A 1 222 ? 11.636 -1.831 21.095 1.00 55.94 222 LEU A CA 1
ATOM 1766 C C . LEU A 1 222 ? 10.921 -2.759 22.088 1.00 55.94 222 LEU A C 1
ATOM 1768 O O . LEU A 1 222 ? 10.126 -3.587 21.644 1.00 55.94 222 LEU A O 1
ATOM 1772 N N . ASN A 1 223 ? 11.223 -2.603 23.382 1.00 55.12 223 ASN A N 1
ATOM 1773 C CA . ASN A 1 223 ? 10.750 -3.439 24.493 1.00 55.12 223 ASN A CA 1
ATOM 1774 C C . ASN A 1 223 ? 9.588 -2.814 25.285 1.00 55.12 223 ASN A C 1
ATOM 1776 O O . ASN A 1 223 ? 9.197 -3.353 26.319 1.00 55.12 223 ASN A O 1
ATOM 1780 N N . LEU A 1 224 ? 9.062 -1.664 24.854 1.00 62.12 224 LEU A N 1
ATOM 1781 C CA . LEU A 1 224 ? 7.903 -1.056 25.502 1.00 62.12 224 LEU A CA 1
ATOM 1782 C C . LEU A 1 224 ? 6.634 -1.807 25.084 1.00 62.12 224 LEU A C 1
ATOM 1784 O O . LEU A 1 224 ? 6.298 -1.864 23.901 1.00 62.12 224 LEU A O 1
ATOM 1788 N N . GLU A 1 225 ? 5.913 -2.359 26.060 1.00 56.06 225 GLU A N 1
ATOM 1789 C CA . GLU A 1 225 ? 4.544 -2.828 25.847 1.00 56.06 225 GLU A CA 1
ATOM 1790 C C . GLU A 1 225 ? 3.639 -1.615 25.583 1.00 56.06 225 GLU A C 1
ATOM 1792 O O . GLU A 1 225 ? 3.340 -0.819 26.477 1.00 56.06 225 GLU A O 1
ATOM 1797 N N . LEU A 1 226 ? 3.243 -1.454 24.318 1.00 62.69 226 LEU A N 1
ATOM 1798 C CA . LEU A 1 226 ? 2.247 -0.484 23.861 1.00 62.69 226 LEU A CA 1
ATOM 1799 C C . LEU A 1 226 ? 0.857 -1.119 23.982 1.00 62.69 226 LEU A C 1
ATOM 1801 O O . LEU A 1 226 ? 0.258 -1.554 22.999 1.00 62.69 226 LEU A O 1
ATOM 1805 N N . ASP A 1 227 ? 0.401 -1.234 25.224 1.00 63.97 227 ASP A N 1
ATOM 1806 C CA . ASP A 1 227 ? -0.875 -1.834 25.639 1.00 63.97 227 ASP A CA 1
ATOM 1807 C C . ASP A 1 227 ? -2.053 -0.837 25.639 1.00 63.97 227 ASP A C 1
ATOM 1809 O O . ASP A 1 227 ? -3.201 -1.238 25.807 1.00 63.97 227 ASP A O 1
ATOM 1813 N N . ASN A 1 228 ? -1.778 0.459 25.462 1.00 66.75 228 ASN A N 1
ATOM 1814 C CA . ASN A 1 228 ? -2.749 1.551 25.517 1.00 66.75 228 ASN A CA 1
ATOM 1815 C C . ASN A 1 228 ? -2.400 2.636 24.484 1.00 66.75 228 ASN A C 1
ATOM 1817 O O . ASN A 1 228 ? -1.243 3.065 24.400 1.00 66.75 228 ASN A O 1
ATOM 1821 N N . ASP A 1 229 ? -3.418 3.139 23.781 1.00 65.88 229 ASP A N 1
ATOM 1822 C CA . ASP A 1 229 ? -3.357 4.269 22.846 1.00 65.88 229 ASP A CA 1
ATOM 1823 C C . ASP A 1 229 ? -2.644 5.502 23.426 1.00 65.88 229 ASP A C 1
ATOM 1825 O O . ASP A 1 229 ? -1.937 6.202 22.710 1.00 65.88 229 ASP A O 1
ATOM 1829 N N . GLU A 1 230 ? -2.772 5.772 24.729 1.00 70.25 230 GLU A N 1
ATOM 1830 C CA . GLU A 1 230 ? -2.084 6.885 25.400 1.00 70.25 230 GLU A CA 1
ATOM 1831 C C . GLU A 1 230 ? -0.561 6.694 25.435 1.00 70.25 230 GLU A C 1
ATOM 1833 O O . GLU A 1 230 ? 0.203 7.648 25.266 1.00 70.25 230 GLU A O 1
ATOM 1838 N N . LYS A 1 231 ? -0.093 5.458 25.645 1.00 74.06 231 LYS A N 1
ATOM 1839 C CA . LYS A 1 231 ? 1.344 5.156 25.627 1.00 74.06 231 LYS A CA 1
ATOM 1840 C C . LYS A 1 231 ? 1.893 5.266 24.208 1.00 74.06 231 LYS A C 1
ATOM 1842 O O . LYS A 1 231 ? 2.984 5.805 24.032 1.00 74.06 231 LYS A O 1
ATOM 1847 N N . GLU A 1 232 ? 1.128 4.818 23.212 1.00 72.81 232 GLU A N 1
ATOM 1848 C CA . GLU A 1 232 ? 1.474 4.977 21.794 1.00 72.81 232 GLU A CA 1
ATOM 1849 C C . GLU A 1 232 ? 1.498 6.463 21.394 1.00 72.81 232 GLU A C 1
ATOM 1851 O O . GLU A 1 232 ? 2.455 6.916 20.760 1.00 72.81 232 GLU A O 1
ATOM 1856 N N . PHE A 1 233 ? 0.529 7.245 21.883 1.00 76.94 233 PHE A N 1
ATOM 1857 C CA . PHE A 1 233 ? 0.451 8.695 21.709 1.00 76.94 233 PHE A CA 1
ATOM 1858 C C . PHE A 1 233 ? 1.688 9.423 22.235 1.00 76.94 233 PHE A C 1
ATOM 1860 O O . PHE A 1 233 ? 2.368 10.150 21.504 1.00 76.94 233 PHE A O 1
ATOM 1867 N N . ASN A 1 234 ? 2.010 9.188 23.505 1.00 78.69 234 ASN A N 1
ATOM 1868 C CA . ASN A 1 234 ? 3.139 9.827 24.170 1.00 78.69 234 ASN A CA 1
ATOM 1869 C C . ASN A 1 234 ? 4.483 9.411 23.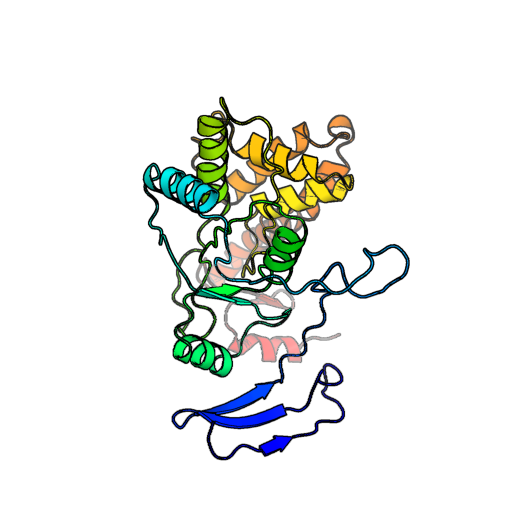561 1.00 78.69 234 ASN A C 1
ATOM 1871 O O . ASN A 1 234 ? 5.397 10.233 23.470 1.00 78.69 234 ASN A O 1
ATOM 1875 N N . LEU A 1 235 ? 4.611 8.155 23.122 1.00 80.44 235 LEU A N 1
ATOM 1876 C CA . LEU A 1 235 ? 5.812 7.681 22.444 1.00 80.44 235 LEU A CA 1
ATOM 1877 C C . LEU A 1 235 ? 6.029 8.418 21.118 1.00 80.44 235 LEU A C 1
ATOM 1879 O O . LEU A 1 235 ? 7.130 8.919 20.886 1.00 80.44 235 LEU A O 1
ATOM 1883 N N . ALA A 1 236 ? 5.001 8.525 20.273 1.00 80.12 236 ALA A N 1
ATOM 1884 C CA . ALA A 1 236 ? 5.168 9.177 18.976 1.00 80.12 236 ALA A CA 1
ATOM 1885 C C . ALA A 1 236 ? 5.469 10.673 19.120 1.00 80.12 236 ALA A C 1
ATOM 1887 O O . ALA A 1 236 ? 6.320 11.183 18.396 1.00 80.12 236 ALA A O 1
ATOM 1888 N N . LEU A 1 237 ? 4.848 11.366 20.087 1.00 82.00 237 LEU A N 1
ATOM 1889 C CA . LEU A 1 237 ? 5.186 12.763 20.379 1.00 82.00 237 LEU A CA 1
ATOM 1890 C C . LEU A 1 237 ? 6.636 12.918 20.840 1.00 82.00 237 LEU A C 1
ATOM 1892 O O . LEU A 1 237 ? 7.329 13.806 20.356 1.00 82.00 237 LEU A O 1
ATOM 1896 N N . LYS A 1 238 ? 7.114 12.038 21.724 1.00 83.88 238 LYS A N 1
ATOM 1897 C CA . LYS A 1 238 ? 8.495 12.068 22.222 1.00 83.88 238 LYS A CA 1
ATOM 1898 C C . LYS A 1 238 ? 9.525 11.843 21.114 1.00 83.88 238 LYS A C 1
ATOM 1900 O O . LYS A 1 238 ? 10.596 12.440 21.130 1.00 83.88 238 LYS A O 1
ATOM 1905 N N . ILE A 1 239 ? 9.217 10.965 20.163 1.00 84.25 239 ILE A N 1
ATOM 1906 C CA . ILE A 1 239 ? 10.072 10.717 18.998 1.00 84.25 239 ILE A CA 1
ATOM 1907 C C . ILE A 1 239 ? 10.022 11.915 18.041 1.00 84.25 239 ILE A C 1
ATOM 1909 O O . ILE A 1 239 ? 11.065 12.400 17.604 1.00 84.25 239 ILE A O 1
ATOM 1913 N N . ALA A 1 240 ? 8.826 12.437 17.758 1.00 82.69 240 ALA A N 1
ATOM 1914 C CA . ALA A 1 240 ? 8.643 13.589 16.880 1.00 82.69 240 ALA A CA 1
ATOM 1915 C C . ALA A 1 240 ? 9.303 14.865 17.430 1.00 82.69 240 ALA A C 1
ATOM 1917 O O . ALA A 1 240 ? 9.862 15.635 16.654 1.00 82.69 240 ALA A O 1
ATOM 1918 N N . GLU A 1 241 ? 9.295 15.074 18.749 1.00 83.00 241 GLU A N 1
ATOM 1919 C CA . GLU A 1 241 ? 9.965 16.199 19.417 1.00 83.00 241 GLU A CA 1
ATOM 1920 C C . GLU A 1 241 ? 11.460 16.264 19.077 1.00 83.00 241 GLU A C 1
ATOM 1922 O O . GLU A 1 241 ? 11.978 17.344 18.801 1.00 83.00 241 GLU A O 1
ATOM 1927 N N . ASN A 1 242 ? 12.136 15.112 19.019 1.00 80.94 242 ASN A N 1
ATOM 1928 C CA . ASN A 1 242 ? 13.565 15.044 18.702 1.00 80.94 242 ASN A CA 1
ATOM 1929 C C . ASN A 1 242 ? 13.869 15.280 17.215 1.00 80.94 242 ASN A C 1
ATOM 1931 O O . ASN A 1 242 ? 14.987 15.656 16.869 1.00 80.94 242 ASN A O 1
ATOM 1935 N N . LEU A 1 243 ? 12.902 15.018 16.332 1.00 79.50 243 LEU A N 1
ATOM 1936 C CA . LEU A 1 243 ? 13.087 15.064 14.878 1.00 79.50 243 LEU A CA 1
ATOM 1937 C C . LEU A 1 243 ? 12.612 16.374 14.249 1.00 79.50 243 LEU A C 1
ATOM 1939 O O . LEU A 1 243 ? 13.064 16.734 13.161 1.00 79.50 243 LEU A O 1
ATOM 1943 N N . LEU A 1 244 ? 11.702 17.090 14.909 1.00 77.88 244 LEU A N 1
ATOM 1944 C CA . LEU A 1 244 ? 11.203 18.367 14.422 1.00 77.88 244 LEU A CA 1
ATOM 1945 C C . LEU A 1 244 ? 12.217 19.491 14.734 1.00 77.88 244 LEU A C 1
ATOM 1947 O O . LEU A 1 244 ? 12.630 19.658 15.881 1.00 77.88 244 LEU A O 1
ATOM 1951 N N . PRO A 1 245 ? 12.587 20.324 13.742 1.00 68.12 245 PRO A N 1
ATOM 1952 C CA . PRO A 1 245 ? 13.601 21.376 13.872 1.00 68.12 245 PRO A CA 1
ATOM 1953 C C . PRO A 1 245 ? 13.184 22.476 14.856 1.00 68.12 245 PRO A C 1
ATOM 1955 O O . PRO A 1 245 ? 14.025 23.147 15.447 1.00 68.12 245 PRO A O 1
ATOM 1958 N N . ASP A 1 246 ? 11.876 22.618 15.062 1.00 67.50 246 ASP A N 1
ATOM 1959 C CA . ASP A 1 246 ? 11.253 23.585 15.957 1.00 67.50 246 ASP A CA 1
ATOM 1960 C C . ASP A 1 246 ? 11.041 23.037 17.377 1.00 67.50 246 ASP A C 1
ATOM 1962 O O . ASP A 1 246 ? 10.230 23.593 18.119 1.00 67.50 246 ASP A O 1
ATOM 1966 N N . GLY A 1 247 ? 11.725 21.956 17.775 1.00 54.31 247 GLY A N 1
ATOM 1967 C CA . GLY A 1 247 ? 11.547 21.286 19.074 1.00 54.31 247 GLY A CA 1
ATOM 1968 C C . GLY A 1 247 ? 11.606 22.210 20.304 1.00 54.31 247 GLY A C 1
ATOM 1969 O O . GLY A 1 247 ? 11.096 21.858 21.359 1.00 54.31 247 GLY A O 1
ATOM 1970 N N . GLN A 1 248 ? 12.140 23.431 20.167 1.00 51.56 248 GLN A N 1
ATOM 1971 C CA . GLN A 1 248 ? 12.133 24.468 21.209 1.00 51.56 248 GLN A CA 1
ATOM 1972 C C . GLN A 1 248 ? 10.982 25.492 21.105 1.00 51.56 248 GLN A C 1
ATOM 1974 O O . GLN A 1 248 ? 10.642 26.110 22.111 1.00 51.56 248 GLN A O 1
ATOM 1979 N N . SER A 1 249 ? 10.374 25.699 19.928 1.00 58.59 249 SER A N 1
ATOM 1980 C CA . SER A 1 249 ? 9.242 26.630 19.743 1.00 58.59 249 SER A CA 1
ATOM 1981 C C . SER A 1 249 ? 7.876 25.964 19.948 1.00 58.59 249 SER A C 1
ATOM 1983 O O . SER A 1 249 ? 6.872 26.651 20.129 1.00 58.59 249 SER A O 1
ATOM 1985 N N . GLY A 1 250 ? 7.822 24.627 19.927 1.00 67.69 250 GLY A N 1
ATOM 1986 C CA . GLY A 1 250 ? 6.640 23.824 20.255 1.00 67.69 250 GLY A CA 1
ATOM 1987 C C . GLY A 1 250 ? 5.503 23.872 19.229 1.00 67.69 250 GLY A C 1
ATOM 1988 O O . GLY A 1 250 ? 4.569 23.086 19.335 1.00 67.69 250 GLY A O 1
ATOM 1989 N N . ILE A 1 251 ? 5.560 24.736 18.210 1.00 73.50 251 ILE A N 1
ATOM 1990 C CA . ILE A 1 251 ? 4.454 24.945 17.257 1.00 73.50 251 ILE A CA 1
ATOM 1991 C C . ILE A 1 251 ? 4.225 23.716 16.374 1.00 73.50 251 ILE A C 1
ATOM 1993 O O . ILE A 1 251 ? 3.084 23.295 16.187 1.00 73.50 251 ILE A O 1
ATOM 1997 N N . SER A 1 252 ? 5.292 23.122 15.841 1.00 72.44 252 SER A N 1
ATOM 1998 C CA . SER A 1 252 ? 5.204 21.938 14.976 1.00 72.44 252 SER A CA 1
ATOM 1999 C C . SER A 1 252 ? 4.737 20.704 15.760 1.00 72.44 252 SER A C 1
ATOM 2001 O O . SER A 1 252 ? 3.876 19.961 15.289 1.00 72.44 252 SER A O 1
ATOM 2003 N N . LEU A 1 253 ? 5.198 20.558 17.008 1.00 76.12 253 LEU A N 1
ATOM 2004 C CA . LEU A 1 253 ? 4.746 19.508 17.925 1.00 76.12 253 LEU A CA 1
ATOM 2005 C C . LEU A 1 253 ? 3.285 19.714 18.368 1.00 76.12 253 LEU A C 1
ATOM 2007 O O . LEU A 1 253 ? 2.523 18.755 18.456 1.00 76.12 253 LEU A O 1
ATOM 2011 N N . LEU A 1 254 ? 2.864 20.964 18.587 1.00 72.88 254 LEU A N 1
ATOM 2012 C CA . LEU A 1 254 ? 1.480 21.325 18.905 1.00 72.88 254 LEU A CA 1
ATOM 2013 C C . LEU A 1 254 ? 0.537 21.063 17.725 1.00 72.88 254 LEU A C 1
ATOM 2015 O O . LEU A 1 254 ? -0.566 20.558 17.907 1.00 72.88 254 LEU A O 1
ATOM 2019 N N . ARG A 1 255 ? 0.957 21.386 16.498 1.00 73.62 255 ARG A N 1
ATOM 2020 C CA . ARG A 1 255 ? 0.181 21.067 15.291 1.00 73.62 255 ARG A CA 1
ATOM 2021 C C . ARG A 1 255 ? 0.026 19.562 15.119 1.00 73.62 255 ARG A C 1
ATOM 2023 O O . ARG A 1 255 ? -1.081 19.115 14.831 1.00 73.62 255 ARG A O 1
ATOM 2030 N N . LEU A 1 256 ? 1.097 18.800 15.337 1.00 75.19 256 LEU A N 1
ATOM 2031 C CA . LEU A 1 256 ? 1.060 17.341 15.319 1.00 75.19 256 LEU A CA 1
ATOM 2032 C C . LEU A 1 256 ? 0.079 16.805 16.375 1.00 75.19 256 LEU A C 1
ATOM 2034 O O . LEU A 1 256 ? -0.851 16.082 16.031 1.00 75.19 256 LEU A O 1
ATOM 2038 N N . SER A 1 257 ? 0.210 17.222 17.639 1.00 71.00 257 SER A N 1
ATOM 2039 C CA . SER A 1 257 ? -0.647 16.738 18.733 1.00 71.00 257 SER A CA 1
ATOM 2040 C C . SER A 1 257 ? -2.132 17.079 18.551 1.00 71.00 257 SER A C 1
ATOM 2042 O O . SER A 1 257 ? -2.998 16.308 18.968 1.00 71.00 257 SER A O 1
ATOM 2044 N N . LEU A 1 258 ? -2.444 18.204 17.898 1.00 68.44 258 LEU A N 1
ATOM 2045 C CA . LEU A 1 258 ? -3.811 18.586 17.534 1.00 68.44 258 LEU A CA 1
ATOM 2046 C C . LEU A 1 258 ? -4.352 17.835 16.311 1.00 68.44 258 LEU A C 1
ATOM 2048 O O . LEU A 1 258 ? -5.567 17.680 16.194 1.00 68.44 258 LEU A O 1
ATOM 2052 N N . SER A 1 259 ? -3.478 17.398 15.405 1.00 68.75 259 SER A N 1
ATOM 2053 C CA . SER A 1 259 ? -3.875 16.725 14.162 1.00 68.75 259 SER A CA 1
ATOM 2054 C C . SER A 1 259 ? -4.206 15.248 14.379 1.00 68.75 259 SER A C 1
ATOM 2056 O O . SER A 1 259 ? -5.069 14.712 13.685 1.00 68.75 259 SER A O 1
ATOM 2058 N N . LEU A 1 260 ? -3.574 14.605 15.364 1.00 67.81 260 LEU A N 1
ATOM 2059 C CA . LEU 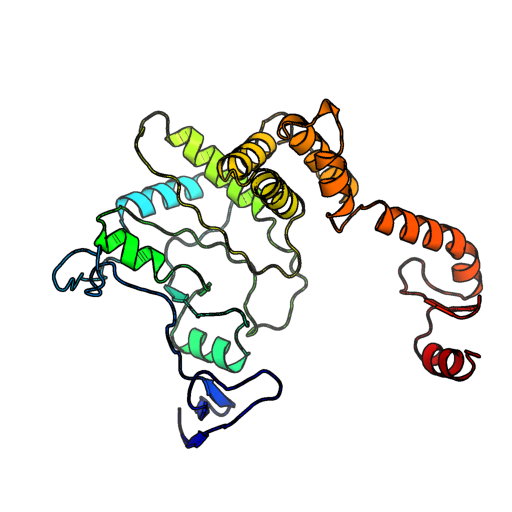A 1 260 ? -3.751 13.179 15.621 1.00 67.81 260 LEU A CA 1
ATOM 2060 C C . LEU A 1 260 ? -5.087 12.859 16.321 1.00 67.81 260 LEU A C 1
ATOM 2062 O O . LEU A 1 260 ? -5.508 13.524 17.270 1.00 67.81 260 LEU A O 1
ATOM 2066 N N . ARG A 1 261 ? -5.765 11.794 15.877 1.00 57.75 261 ARG A N 1
ATOM 2067 C CA . ARG A 1 261 ? -7.180 11.520 16.210 1.00 57.75 261 ARG A CA 1
ATOM 2068 C C . ARG A 1 261 ? -7.437 10.503 17.328 1.00 57.75 261 ARG A C 1
ATOM 2070 O O . ARG A 1 261 ? -8.578 10.086 17.467 1.00 57.75 261 ARG A O 1
ATOM 2077 N N . LEU A 1 262 ? -6.443 10.099 18.118 1.00 56.31 262 LEU A N 1
ATOM 2078 C CA . LEU A 1 262 ? -6.625 9.099 19.193 1.00 56.31 262 LEU A CA 1
ATOM 2079 C C . LEU A 1 262 ? -6.588 9.699 20.608 1.00 56.31 262 LEU A C 1
ATOM 2081 O O . LEU A 1 262 ? -7.358 9.285 21.469 1.00 56.31 262 LEU A O 1
ATOM 2085 N N . TYR A 1 263 ? -5.768 10.733 20.833 1.00 57.69 263 TYR A N 1
ATOM 2086 C CA . TYR A 1 263 ? -5.609 11.381 22.146 1.00 57.69 263 TYR A CA 1
ATOM 2087 C C . TYR A 1 263 ? -5.369 12.896 22.047 1.00 57.69 263 TYR A C 1
ATOM 2089 O O . TYR A 1 263 ? -4.652 13.498 22.845 1.00 57.69 263 TYR A O 1
ATOM 2097 N N . SER A 1 264 ? -5.972 13.552 21.052 1.00 58.34 264 SER A N 1
ATOM 2098 C CA . SER A 1 264 ? -5.925 15.016 20.986 1.00 58.34 264 SER A CA 1
ATOM 2099 C C . SER A 1 264 ? -6.614 15.642 22.199 1.00 58.34 264 SER A C 1
ATOM 2101 O O . SER A 1 264 ? -7.511 15.053 22.811 1.00 58.34 264 SER A O 1
ATOM 2103 N N . ALA A 1 265 ? -6.277 16.900 22.496 1.00 54.84 265 ALA A N 1
ATOM 2104 C CA . ALA A 1 265 ? -6.983 17.697 23.500 1.00 54.84 265 ALA A CA 1
ATOM 2105 C C . ALA A 1 265 ? -8.510 17.685 23.289 1.00 54.84 265 ALA A C 1
ATOM 2107 O O . ALA A 1 265 ? -9.271 17.738 24.251 1.00 54.84 265 ALA A O 1
ATOM 2108 N N . ARG A 1 266 ? -8.969 17.538 22.036 1.00 55.09 266 ARG A N 1
ATOM 2109 C CA . ARG A 1 266 ? -10.383 17.348 21.702 1.00 55.09 266 ARG A CA 1
ATOM 2110 C C . ARG A 1 266 ? -10.937 16.052 22.289 1.00 55.09 266 ARG A C 1
ATOM 2112 O O . ARG A 1 266 ? -11.993 16.095 22.906 1.00 55.09 266 ARG A O 1
ATOM 2119 N N . ILE A 1 267 ? -10.262 14.919 22.126 1.00 62.34 267 ILE A N 1
ATOM 2120 C CA . ILE A 1 267 ? -10.726 13.630 22.666 1.00 62.34 267 ILE A CA 1
ATOM 2121 C C . ILE A 1 267 ? -10.652 13.623 24.182 1.00 62.34 267 ILE A C 1
ATOM 2123 O O . ILE A 1 267 ? -11.602 13.185 24.822 1.00 62.34 267 ILE A O 1
ATOM 2127 N N . GLN A 1 268 ? -9.592 14.189 24.760 1.00 66.25 268 GLN A N 1
ATOM 2128 C CA . GLN A 1 268 ? -9.494 14.342 26.207 1.00 66.25 268 GLN A CA 1
ATOM 2129 C C . GLN A 1 268 ? -10.618 15.226 26.761 1.00 66.25 268 GLN A C 1
ATOM 2131 O O . GLN A 1 268 ? -11.217 14.880 27.774 1.00 66.25 268 GLN A O 1
ATOM 2136 N N . LEU A 1 269 ? -10.972 16.315 26.072 1.00 65.81 269 LEU A N 1
ATOM 2137 C CA . LEU A 1 269 ? -12.127 17.143 26.418 1.00 65.81 269 LEU A CA 1
ATOM 2138 C C . LEU A 1 269 ? -13.433 16.337 26.354 1.00 65.81 269 LEU A C 1
ATOM 2140 O O . LEU A 1 269 ? -14.214 16.378 27.298 1.00 65.81 269 LEU A O 1
ATOM 2144 N N . HIS A 1 270 ? -13.665 15.569 25.284 1.00 64.38 270 HIS A N 1
ATOM 2145 C CA . HIS A 1 270 ? -14.875 14.743 25.162 1.00 64.38 270 HIS A CA 1
ATOM 2146 C C . HIS A 1 270 ? -14.913 13.626 26.216 1.00 64.38 270 HIS A C 1
ATOM 2148 O O . HIS A 1 270 ? -15.975 13.362 26.768 1.00 64.38 270 HIS A O 1
ATOM 2154 N N . ARG A 1 271 ? -13.767 13.025 26.569 1.00 68.19 271 ARG A N 1
ATOM 2155 C CA . ARG A 1 271 ? -13.645 12.068 27.681 1.00 68.19 271 ARG A CA 1
ATOM 2156 C C . ARG A 1 271 ? -13.914 12.718 29.033 1.00 68.19 271 ARG A C 1
ATOM 2158 O O . ARG A 1 271 ? -14.586 12.121 29.860 1.00 68.19 271 ARG A O 1
ATOM 2165 N N . GLN A 1 272 ? -13.429 13.934 29.270 1.00 72.75 272 GLN A N 1
ATOM 2166 C CA . GLN A 1 272 ? -13.718 14.677 30.499 1.00 72.75 272 GLN A CA 1
ATOM 2167 C C . GLN A 1 272 ? -15.203 15.031 30.608 1.00 72.75 272 GLN A C 1
ATOM 2169 O O . GLN A 1 272 ? -15.784 14.865 31.679 1.00 72.75 272 GLN A O 1
ATOM 2174 N N . ILE A 1 273 ? -15.828 15.450 29.502 1.00 71.56 273 ILE A N 1
ATOM 2175 C CA . ILE A 1 273 ? -17.276 15.674 29.424 1.00 71.56 273 ILE A CA 1
ATOM 2176 C C . ILE A 1 273 ? -18.021 14.366 29.721 1.00 71.56 273 ILE A C 1
ATOM 2178 O O . ILE A 1 273 ? -18.873 14.344 30.603 1.00 71.56 273 ILE A O 1
ATOM 2182 N N . ALA A 1 274 ? -17.651 13.262 29.066 1.00 66.69 274 ALA A N 1
ATOM 2183 C CA . ALA A 1 274 ? -18.241 11.946 29.302 1.00 66.69 274 ALA A CA 1
ATOM 2184 C C . ALA A 1 274 ? -18.096 11.493 30.765 1.00 66.69 274 ALA A C 1
ATOM 2186 O O . ALA A 1 274 ? -19.071 11.070 31.381 1.00 66.69 274 ALA A O 1
ATOM 2187 N N . ASN A 1 275 ? -16.914 11.671 31.362 1.00 71.25 275 ASN A N 1
ATOM 2188 C CA . ASN A 1 275 ? -16.666 11.346 32.765 1.00 71.25 275 ASN A CA 1
ATOM 2189 C C . ASN A 1 275 ? -17.505 12.202 33.724 1.00 71.25 275 ASN A C 1
ATOM 2191 O O . ASN A 1 275 ? -17.958 11.706 34.753 1.00 71.25 275 ASN A O 1
ATOM 2195 N N . GLY A 1 276 ? -17.752 13.470 33.386 1.00 74.44 276 GLY A N 1
ATOM 2196 C CA . GLY A 1 276 ? -18.674 14.330 34.129 1.00 74.44 276 GLY A CA 1
ATOM 2197 C C . GLY A 1 276 ? -20.138 13.878 34.043 1.00 74.44 276 GLY A C 1
ATOM 2198 O O . GLY A 1 276 ? -20.922 14.171 34.944 1.00 74.44 276 GLY A O 1
ATOM 2199 N N . LEU A 1 277 ? -20.505 13.137 32.992 1.00 74.81 277 LEU A N 1
ATOM 2200 C CA . LEU A 1 277 ? -21.858 12.627 32.750 1.00 74.81 277 LEU A CA 1
ATOM 2201 C C . LEU A 1 277 ? -22.076 11.192 33.268 1.00 74.81 277 LEU A C 1
ATOM 2203 O O . LEU A 1 277 ? -23.228 10.770 33.366 1.00 74.81 277 LEU A O 1
ATOM 2207 N N . LEU A 1 278 ? -21.020 10.474 33.679 1.00 70.62 278 LEU A N 1
ATOM 2208 C CA . LEU A 1 278 ? -21.094 9.126 34.275 1.00 70.62 278 LEU A CA 1
ATOM 2209 C C . LEU A 1 278 ? -22.157 8.982 35.383 1.00 70.62 278 LEU A C 1
ATOM 2211 O O . LEU A 1 278 ? -22.892 7.994 35.358 1.00 70.62 278 LEU A O 1
ATOM 2215 N N . PRO A 1 279 ? -22.309 9.927 36.337 1.00 77.00 279 PRO A N 1
ATOM 2216 C CA . PRO A 1 279 ? -23.356 9.822 37.354 1.00 77.00 279 PRO A CA 1
ATOM 2217 C C . PRO A 1 279 ? -24.767 9.805 36.747 1.00 77.00 279 PRO A C 1
ATOM 2219 O O . PRO A 1 279 ? -25.583 8.963 37.113 1.00 77.00 279 PRO A O 1
ATOM 2222 N N . LYS A 1 280 ? -25.024 10.667 35.753 1.00 74.25 280 LYS A N 1
ATOM 2223 C CA . LYS A 1 280 ? -26.310 10.740 35.043 1.00 74.25 280 LYS A CA 1
ATOM 2224 C C . LYS A 1 280 ? -26.566 9.505 34.175 1.00 74.25 280 LYS A C 1
ATOM 2226 O O . LYS A 1 280 ? -27.714 9.127 33.972 1.00 74.25 280 LYS A O 1
ATOM 2231 N N . LEU A 1 281 ? -25.518 8.872 33.648 1.00 71.25 281 LEU A N 1
ATOM 2232 C CA . LEU A 1 281 ? -25.639 7.630 32.875 1.00 71.25 281 LEU A CA 1
ATOM 2233 C C . LEU A 1 281 ? -26.075 6.457 33.756 1.00 71.25 281 LEU A C 1
ATOM 2235 O O . LEU A 1 281 ? -26.957 5.694 33.363 1.00 71.25 281 LEU A O 1
ATOM 2239 N N . LYS A 1 282 ? -25.529 6.368 34.975 1.00 74.25 282 LYS A N 1
ATOM 2240 C CA . LYS A 1 282 ? -25.920 5.353 35.965 1.00 74.25 282 LYS A CA 1
ATOM 2241 C C . LYS A 1 282 ? -27.354 5.539 36.455 1.00 74.25 282 LYS A C 1
ATOM 2243 O O . LYS A 1 282 ? -28.063 4.553 36.622 1.00 74.25 282 LYS A O 1
ATOM 2248 N N . GLU A 1 283 ? -27.800 6.784 36.625 1.00 77.75 283 GLU A N 1
ATOM 2249 C CA . GLU A 1 283 ? -29.202 7.107 36.941 1.00 77.75 283 GLU A CA 1
ATOM 2250 C C . GLU A 1 283 ? -30.183 6.666 35.840 1.00 77.75 283 GLU A C 1
ATOM 2252 O O . GLU A 1 283 ? -31.331 6.350 36.141 1.00 77.75 283 GLU A O 1
ATOM 2257 N N . ASN A 1 284 ? -29.734 6.604 34.582 1.00 73.38 284 ASN A N 1
ATOM 2258 C CA . ASN A 1 284 ? -30.547 6.205 33.428 1.00 73.38 284 ASN A CA 1
ATOM 2259 C C . ASN A 1 284 ? -30.348 4.736 33.004 1.00 73.38 284 ASN A C 1
ATOM 2261 O O . ASN A 1 284 ? -30.738 4.365 31.896 1.00 73.38 284 ASN A O 1
ATOM 2265 N N . GLU A 1 285 ? -29.758 3.903 33.873 1.00 78.56 285 GLU A N 1
ATOM 2266 C CA . GLU A 1 285 ? -29.511 2.466 33.644 1.00 78.56 285 GLU A CA 1
ATOM 2267 C C . GLU A 1 285 ? -28.686 2.162 32.377 1.00 78.56 285 GLU A C 1
ATOM 2269 O O . GLU A 1 285 ? -28.783 1.082 31.791 1.00 78.56 285 GLU A O 1
ATOM 2274 N N . CYS A 1 286 ? -27.857 3.109 31.938 1.00 71.88 286 CYS A N 1
ATOM 2275 C CA . CYS A 1 286 ? -26.945 2.897 30.822 1.00 71.88 286 CYS A CA 1
ATOM 2276 C C . CYS A 1 286 ? -25.713 2.117 31.289 1.00 71.88 286 CYS A C 1
ATOM 2278 O O . CYS A 1 286 ? -25.180 2.385 32.368 1.00 71.88 286 CYS A O 1
ATOM 2280 N N . SER A 1 287 ? -25.248 1.155 30.484 1.00 69.88 287 SER A N 1
ATOM 2281 C CA . SER A 1 287 ? -23.982 0.473 30.778 1.00 69.88 287 SER A CA 1
ATOM 2282 C C . SER A 1 287 ? -22.800 1.420 30.550 1.00 69.88 287 SER A C 1
ATOM 2284 O O . SER A 1 287 ? -22.897 2.324 29.717 1.00 69.88 287 SER A O 1
ATOM 2286 N N . ASP A 1 288 ? -21.692 1.201 31.264 1.00 63.94 288 ASP A N 1
ATOM 2287 C CA . ASP A 1 288 ? -20.494 2.050 31.166 1.00 63.94 288 ASP A CA 1
ATOM 2288 C C . ASP A 1 288 ? -19.892 2.055 29.735 1.00 63.94 288 ASP A C 1
ATOM 2290 O O . ASP A 1 288 ? -19.266 3.037 29.343 1.00 63.94 288 ASP A O 1
ATOM 2294 N N . ASP A 1 289 ? -20.165 1.020 28.926 1.00 62.41 289 ASP A N 1
ATOM 2295 C CA . ASP A 1 289 ? -19.703 0.886 27.533 1.00 62.41 289 ASP A CA 1
ATOM 2296 C C . ASP A 1 289 ? -20.779 1.248 26.488 1.00 62.41 289 ASP A C 1
ATOM 2298 O O . ASP A 1 289 ? -20.565 1.134 25.277 1.00 62.41 289 ASP A O 1
ATOM 2302 N N . SER A 1 290 ? -21.972 1.667 26.921 1.00 63.72 290 SER A N 1
ATOM 2303 C CA . SER A 1 290 ? -23.056 2.002 25.998 1.00 63.72 290 SER A CA 1
ATOM 2304 C C . SER A 1 290 ? -22.832 3.372 25.345 1.00 63.72 290 SER A C 1
ATOM 2306 O O . SER A 1 290 ? -22.610 4.357 26.055 1.00 63.72 290 SER A O 1
ATOM 2308 N N . PRO A 1 291 ? -22.978 3.496 24.010 1.00 69.88 291 PRO A N 1
ATOM 2309 C CA . PRO A 1 291 ? -23.033 4.803 23.369 1.00 69.88 291 PRO A CA 1
ATOM 2310 C C . PRO A 1 291 ? -24.197 5.609 23.959 1.00 69.88 291 PRO A C 1
ATOM 2312 O O . PRO A 1 291 ? -25.314 5.107 24.103 1.00 69.88 291 PRO A O 1
ATOM 2315 N N . PHE A 1 292 ? -23.930 6.865 24.302 1.00 77.31 292 PHE A N 1
ATOM 2316 C CA . PHE A 1 292 ? -24.896 7.761 24.928 1.00 77.31 292 PHE A CA 1
ATOM 2317 C C . PHE A 1 292 ? -24.931 9.110 24.215 1.00 77.31 292 PHE A C 1
ATOM 2319 O O . PHE A 1 292 ? -24.035 9.455 23.442 1.00 77.31 292 PHE A O 1
ATOM 2326 N N . TYR A 1 293 ? -25.973 9.886 24.484 1.00 76.75 293 TYR A N 1
ATOM 2327 C CA . TYR A 1 293 ? -26.125 11.243 23.977 1.00 76.75 293 TYR A CA 1
ATOM 2328 C C . TYR A 1 293 ? -26.674 12.166 25.067 1.00 76.75 293 TYR A C 1
ATOM 2330 O O . TYR A 1 293 ? -27.345 11.718 25.997 1.00 76.75 293 TYR A O 1
ATOM 2338 N N . GLU A 1 294 ? -26.414 13.466 24.929 1.00 75.12 294 GLU A N 1
ATOM 2339 C CA . GLU A 1 294 ? -27.044 14.520 25.725 1.00 75.12 294 GLU A CA 1
ATOM 2340 C C . GLU A 1 294 ? -27.767 15.487 24.780 1.00 75.12 294 GLU A C 1
ATOM 2342 O O . GLU A 1 294 ? -27.140 16.131 23.941 1.00 75.12 294 GLU A O 1
ATOM 2347 N N . ILE A 1 295 ? -29.094 15.577 24.895 1.00 74.38 295 ILE A N 1
ATOM 2348 C CA . ILE A 1 295 ? -29.927 16.502 24.114 1.00 74.38 295 ILE A CA 1
ATOM 2349 C C . ILE A 1 295 ? -30.731 17.344 25.109 1.00 74.38 295 ILE A C 1
ATOM 2351 O O . ILE A 1 295 ? -31.498 16.809 25.905 1.00 74.38 295 ILE A O 1
ATOM 2355 N N . HIS A 1 296 ? -30.533 18.666 25.097 1.00 72.50 296 HIS A N 1
ATOM 2356 C CA . HIS A 1 296 ? -31.178 19.615 26.024 1.00 72.50 296 HIS A CA 1
ATOM 2357 C C . HIS A 1 296 ? -30.998 19.282 27.522 1.00 72.50 296 HIS A C 1
ATOM 2359 O O . HIS A 1 296 ? -31.910 19.474 28.323 1.00 72.50 296 HIS A O 1
ATOM 2365 N N . GLY A 1 297 ? -29.824 18.776 27.913 1.00 73.06 297 GLY A N 1
ATOM 2366 C CA . GLY A 1 297 ? -29.524 18.407 29.304 1.00 73.06 297 GLY A CA 1
ATOM 2367 C C . GLY A 1 297 ? -30.092 17.054 29.747 1.00 73.06 297 GLY A C 1
ATOM 2368 O O . GLY A 1 297 ? -29.858 16.642 30.886 1.00 73.06 297 GLY A O 1
ATOM 2369 N N . ILE A 1 298 ? -30.814 16.358 28.859 1.00 76.12 298 ILE A N 1
ATOM 2370 C CA . ILE A 1 298 ? -31.287 14.987 29.062 1.00 76.12 298 ILE A CA 1
ATOM 2371 C C . ILE A 1 298 ? -30.239 14.035 28.492 1.00 76.12 298 ILE A C 1
ATOM 2373 O O . ILE A 1 298 ? -29.931 14.087 27.301 1.00 76.12 298 ILE A O 1
ATOM 2377 N N . VAL A 1 299 ? -29.717 13.163 29.350 1.00 79.81 299 VAL A N 1
ATOM 2378 C CA . VAL A 1 299 ? -28.732 12.134 29.004 1.00 79.81 299 VAL A CA 1
ATOM 2379 C C . VAL A 1 299 ? -29.453 10.796 28.859 1.00 79.81 299 VAL A C 1
ATOM 2381 O O . VAL A 1 299 ? -30.189 10.409 29.760 1.00 79.81 299 VAL A O 1
ATOM 2384 N N . SER A 1 300 ? -29.271 10.091 27.741 1.00 78.19 300 SER A N 1
ATOM 2385 C CA . SER A 1 300 ? -29.855 8.755 27.523 1.00 78.19 300 SER A CA 1
ATOM 2386 C C . SER A 1 300 ? -28.983 7.927 26.569 1.00 78.19 300 SER A C 1
ATOM 2388 O O . SER A 1 300 ? -28.174 8.464 25.812 1.00 78.19 300 SER A O 1
ATOM 2390 N N . CYS A 1 301 ? -29.133 6.604 26.620 1.00 78.44 301 CYS A N 1
ATOM 2391 C CA . CYS A 1 301 ? -28.490 5.627 25.731 1.00 78.44 301 CYS A CA 1
ATOM 2392 C C . CYS A 1 301 ? -29.509 4.868 24.858 1.00 78.44 301 CYS A C 1
ATOM 2394 O O . CYS A 1 301 ? -29.160 3.934 24.135 1.00 78.44 301 CYS A O 1
ATOM 2396 N N . LYS A 1 302 ? -30.795 5.249 24.910 1.00 81.00 302 LYS A N 1
ATOM 2397 C CA . LYS A 1 302 ? -31.875 4.585 24.168 1.00 81.00 302 LYS A CA 1
ATOM 2398 C C . LYS A 1 302 ? -32.113 5.275 22.829 1.00 81.00 302 LYS A C 1
ATOM 2400 O O . LYS A 1 302 ? -32.771 6.308 22.753 1.00 81.00 302 LYS A O 1
ATOM 2405 N N . TYR A 1 303 ? -31.666 4.651 21.742 1.00 77.06 303 TYR A N 1
ATOM 2406 C CA . TYR A 1 303 ? -31.832 5.184 20.381 1.00 77.06 303 TYR A CA 1
ATOM 2407 C C . TYR A 1 303 ? -33.283 5.536 20.006 1.00 77.06 303 TYR A C 1
ATOM 2409 O O . TYR A 1 303 ? -33.513 6.482 19.258 1.00 77.06 303 TYR A O 1
ATOM 2417 N N . SER A 1 304 ? -34.275 4.834 20.564 1.00 78.69 304 SER A N 1
ATOM 2418 C CA . SER A 1 304 ? -35.704 5.085 20.320 1.00 78.69 304 SER A CA 1
ATOM 2419 C C . SER A 1 304 ? -36.212 6.451 20.803 1.00 78.69 304 SER A C 1
ATOM 2421 O O . SER A 1 304 ? -37.316 6.862 20.443 1.00 78.69 304 SER A O 1
ATOM 2423 N N . GLU A 1 305 ? -35.458 7.134 21.664 1.00 76.25 305 GLU A N 1
ATOM 2424 C CA . GLU A 1 305 ? -35.847 8.411 22.271 1.00 76.25 305 GLU A CA 1
ATOM 2425 C C . GLU A 1 305 ? -35.265 9.625 21.530 1.00 76.25 305 GLU A C 1
ATOM 2427 O O . GLU A 1 305 ? -35.815 10.722 21.644 1.00 76.25 305 GLU A O 1
ATOM 2432 N N . ILE A 1 306 ? -34.225 9.430 20.709 1.00 79.56 306 ILE A N 1
ATOM 2433 C CA . ILE A 1 306 ? -33.515 10.497 19.982 1.00 79.56 306 ILE A CA 1
ATOM 2434 C C . ILE A 1 306 ? -34.472 11.288 19.083 1.00 79.56 306 ILE A C 1
ATOM 2436 O O . ILE A 1 306 ? -34.568 12.508 19.208 1.00 79.56 306 ILE A O 1
ATOM 2440 N N . ASP A 1 307 ? -35.251 10.604 18.239 1.00 77.44 307 ASP A N 1
ATOM 2441 C CA . ASP A 1 307 ? -36.173 11.254 17.294 1.00 77.44 307 ASP A CA 1
ATOM 2442 C C . ASP A 1 307 ? -37.250 12.098 17.990 1.00 77.44 307 ASP A C 1
ATOM 2444 O O . ASP A 1 307 ? -37.720 13.099 17.446 1.00 77.44 307 ASP A O 1
ATOM 2448 N N . LYS A 1 308 ? -37.665 11.703 19.199 1.00 79.38 308 LYS A N 1
ATOM 2449 C CA . LYS A 1 308 ? -38.659 12.447 19.986 1.00 79.38 308 LYS A CA 1
ATOM 2450 C C . LYS A 1 308 ? -38.047 13.695 20.612 1.00 79.38 308 LYS A C 1
ATOM 2452 O O . LYS A 1 308 ? -38.696 14.738 20.643 1.00 79.38 308 LYS A O 1
ATOM 2457 N N . LEU A 1 309 ? -36.811 13.589 21.093 1.00 76.62 309 LEU A N 1
ATOM 2458 C CA . LEU A 1 309 ? -36.083 14.694 21.712 1.00 76.62 309 LEU A CA 1
ATOM 2459 C C . LEU A 1 309 ? -35.674 15.748 20.678 1.00 76.62 309 LEU A C 1
ATOM 2461 O O . LEU A 1 309 ? -35.840 16.935 20.938 1.00 76.62 309 LEU A O 1
ATOM 2465 N N . LEU A 1 310 ? -35.253 15.325 19.482 1.00 77.62 310 LEU A N 1
ATOM 2466 C CA . LEU A 1 310 ? -34.932 16.227 18.372 1.00 77.62 310 LEU A CA 1
ATOM 2467 C C . LEU A 1 310 ? -36.160 16.991 17.856 1.00 77.62 310 LEU A C 1
ATOM 2469 O O . LEU A 1 310 ? -36.054 18.165 17.524 1.00 77.62 310 LEU A O 1
ATOM 2473 N N . LYS A 1 311 ? -37.344 16.362 17.820 1.00 76.50 311 LYS A N 1
ATOM 2474 C CA . LYS A 1 311 ? -38.592 17.027 17.391 1.00 76.50 311 LYS A CA 1
ATOM 2475 C C . LYS A 1 311 ? -39.103 18.084 18.369 1.00 76.50 311 LYS A C 1
ATOM 2477 O O . LYS A 1 311 ? -39.824 18.985 17.955 1.00 76.50 311 LYS A O 1
ATOM 2482 N N . ASN A 1 312 ? -38.755 17.961 19.647 1.00 67.81 312 ASN A N 1
ATOM 2483 C CA . ASN A 1 312 ? -39.135 18.914 20.689 1.00 67.81 312 ASN A CA 1
ATOM 2484 C C . ASN A 1 312 ? -38.078 20.010 20.907 1.00 67.81 312 ASN A C 1
ATOM 2486 O O . ASN A 1 312 ? -38.248 20.845 21.799 1.00 67.81 312 ASN A O 1
ATOM 2490 N N . ALA A 1 313 ? -37.007 20.017 20.110 1.00 58.88 313 ALA A N 1
ATOM 2491 C CA . ALA A 1 313 ? -35.993 21.054 20.147 1.00 58.88 313 ALA A CA 1
ATOM 2492 C C . ALA A 1 313 ? -36.594 22.383 19.669 1.00 58.88 313 ALA A C 1
ATOM 2494 O O . ALA A 1 313 ? -37.074 22.492 18.541 1.00 58.88 313 ALA A O 1
ATOM 2495 N N . LYS A 1 314 ? -36.592 23.398 20.537 1.00 61.88 314 LYS A N 1
ATOM 2496 C CA . LYS A 1 314 ? -36.764 24.786 20.092 1.00 61.88 314 LYS A CA 1
ATOM 2497 C C . LYS A 1 314 ? -35.432 25.243 19.494 1.00 61.88 314 LYS A C 1
ATOM 2499 O O . LYS A 1 314 ? -34.404 24.971 20.115 1.00 61.88 314 LYS A O 1
ATOM 2504 N N . GLU A 1 315 ? -35.492 25.867 18.314 1.00 50.28 315 GLU A N 1
ATOM 2505 C CA . GLU A 1 315 ? -34.353 26.530 17.649 1.00 50.28 315 GLU A CA 1
ATOM 2506 C C . GLU A 1 315 ? -33.527 27.394 18.609 1.00 50.28 315 GLU A C 1
ATOM 2508 O O . GLU A 1 315 ? -34.136 28.081 19.468 1.00 50.28 315 GLU A O 1
#

Radius of gyration: 25.25 Å; chains: 1; bounding box: 67×44×67 Å

pLDDT: mean 70.24, std 13.83, range [31.98, 91.44]

InterPro domains:
  IPR000845 Nucleoside phosphorylase domain [PF01048] (45-148)
  IPR010044 Methylthioadenosine phosphorylase (MTAP) [PTHR42679] (33-164)
  IPR010044 Methylthioadenosine phosphorylase (MTAP) [cd09010] (1-168)
  IPR035994 Nucleoside phosphorylase superfamily [G3DSA:3.40.50.1580] (33-181)
  IPR035994 Nucleoside phosphorylase superfamily [SSF53167] (4-170)
  IPR040693 UGGT, thioredoxin-like domain 1 [PF18400] (188-312)

Organism: Meloidogyne javanica (NCBI:txid6303)